Protein AF-X0PN57-F1 (afdb_monomer)

Radius of gyration: 18.93 Å; Cα contacts (8 Å, |Δi|>4): 362; chains: 1; bounding box: 58×48×43 Å

Secondary structure (DSSP, 8-state):
-HHHHHHHHHHHHHHHHHTSTTS---PPP-SS---SSEEEEEEEEEEE--SPP--SSS----S-EEEESS-TTTPPEEEEEPPTT-EEEEEEEEE-SS-EEEE-STTEEEEGGGEE----SHHHHHHHHHHHH--TT----EE-SSBTTB--EEETTEEEEEEEE-SS-EEEEETT--EEE-----

Sequence (186 aa):
MKLKKLLLSVLGLALAASSLAFTSGQAQAASEWEPSNGYHWYPTVVTVTGPYGNESSARTYTKPGLFMGGTFDTRPYQGYTLPVGSQWKVEGYYSGNGGVSYDLGDGYWLYGKQANIPVNTAADAILSVLAKNGDYQNQNYQHIYGGQWDPFISGYWGGPYVAITSNVGKYVVYQDGSTHPVFFLY

Organism: NCBI:txid1423734

Solvent-accessible surface area (backbone atoms only — not comparable to full-atom values): 10626 Å² total; per-residue (Å²): 123,69,68,66,59,53,55,57,55,53,54,54,50,54,60,58,52,63,71,64,71,73,83,75,80,72,47,60,67,56,82,64,73,68,82,62,72,42,78,45,87,36,44,40,54,33,34,27,70,37,37,53,71,88,57,93,72,91,64,79,45,88,46,26,51,34,25,46,58,76,55,87,90,62,38,49,73,66,86,47,65,61,59,69,72,41,73,42,62,25,56,18,36,36,39,40,97,84,35,34,32,37,29,56,51,99,59,32,32,35,51,24,59,21,38,24,40,64,33,82,41,62,34,36,41,51,50,35,45,33,22,65,72,58,58,67,86,55,85,66,72,40,76,77,46,54,53,103,87,42,33,54,37,79,46,98,87,56,67,48,28,32,39,40,40,48,90,90,46,38,33,42,26,32,50,67,24,53,68,43,80,60,92,82,87,129

Mean predicted aligned error: 11.83 Å

Structure (mmCIF, N/CA/C/O backbone):
data_AF-X0PN57-F1
#
_entry.id   AF-X0PN57-F1
#
loop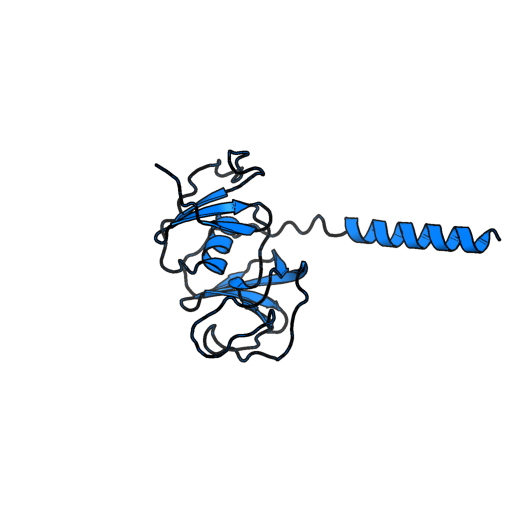_
_atom_site.group_PDB
_atom_site.id
_atom_site.type_symbol
_atom_site.label_atom_id
_atom_site.label_alt_id
_atom_site.label_comp_id
_atom_site.label_asym_id
_atom_site.label_entity_id
_atom_site.label_seq_id
_atom_site.pdbx_PDB_ins_code
_atom_site.Cartn_x
_atom_site.Cartn_y
_atom_site.Cartn_z
_atom_site.occupancy
_atom_site.B_iso_or_equiv
_atom_site.auth_seq_id
_atom_site.auth_comp_id
_atom_site.auth_asym_id
_atom_site.auth_atom_id
_atom_site.pdbx_PDB_model_num
ATOM 1 N N . MET A 1 1 ? -41.618 -26.005 -17.260 1.00 58.59 1 MET A N 1
ATOM 2 C CA . MET A 1 1 ? -41.289 -24.779 -16.482 1.00 58.59 1 MET A CA 1
ATOM 3 C C . MET A 1 1 ? -40.454 -25.001 -15.213 1.00 58.59 1 MET A C 1
ATOM 5 O O . MET A 1 1 ? -39.856 -24.037 -14.755 1.00 58.59 1 MET A O 1
ATOM 9 N N . LYS A 1 2 ? -40.357 -26.213 -14.640 1.00 57.72 2 LYS A N 1
ATOM 10 C CA . LYS A 1 2 ? -39.641 -26.434 -13.363 1.00 57.72 2 LYS A CA 1
ATOM 11 C C . LYS A 1 2 ? -38.102 -26.463 -13.480 1.00 57.72 2 LYS A C 1
ATOM 13 O O . LYS A 1 2 ? -37.426 -26.036 -12.556 1.00 57.72 2 LYS A O 1
ATOM 18 N N . LEU A 1 3 ? -37.554 -26.846 -14.638 1.00 56.28 3 LEU A N 1
ATOM 19 C CA . LEU A 1 3 ? -36.101 -26.958 -14.855 1.00 56.28 3 LEU A CA 1
ATOM 20 C C . LEU A 1 3 ? -35.374 -25.597 -14.923 1.00 56.28 3 LEU A C 1
ATOM 22 O O . LEU A 1 3 ? -34.267 -25.458 -14.417 1.00 56.28 3 LEU A O 1
ATOM 26 N N . LYS A 1 4 ? -36.024 -24.561 -15.479 1.00 53.78 4 LYS A N 1
ATOM 27 C CA . LYS A 1 4 ? -35.446 -23.205 -15.577 1.00 53.78 4 LYS A CA 1
ATOM 28 C C . LYS A 1 4 ? -35.298 -22.526 -14.208 1.00 53.78 4 LYS A C 1
ATOM 30 O O . LYS A 1 4 ? -34.345 -21.789 -14.002 1.00 53.78 4 LYS A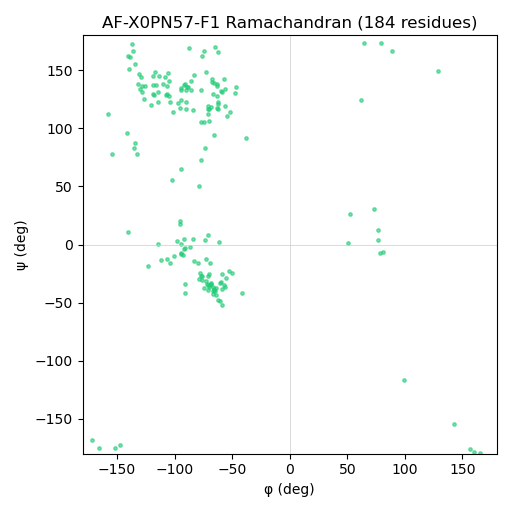 O 1
ATOM 35 N N . LYS A 1 5 ? -36.208 -22.805 -13.265 1.00 54.59 5 LYS A N 1
ATOM 36 C CA . LYS A 1 5 ? -36.125 -22.276 -11.893 1.00 54.59 5 LYS A CA 1
ATOM 37 C C . LYS A 1 5 ? -35.010 -22.945 -11.077 1.00 54.59 5 LYS A C 1
ATOM 39 O O . LYS A 1 5 ? -34.397 -22.272 -10.263 1.00 54.59 5 LYS A O 1
ATOM 44 N N . LEU A 1 6 ? -34.712 -24.219 -11.349 1.00 57.56 6 LEU A N 1
ATOM 45 C CA . LEU A 1 6 ? -33.646 -24.963 -10.670 1.00 57.56 6 LEU A CA 1
ATOM 46 C C . LEU A 1 6 ? -32.239 -24.485 -11.087 1.00 57.56 6 LEU A C 1
ATOM 48 O O . LEU A 1 6 ? -31.352 -24.353 -10.249 1.00 57.56 6 LEU A O 1
ATOM 52 N N . LEU A 1 7 ? -32.043 -24.166 -12.372 1.00 54.84 7 LEU A N 1
ATOM 53 C CA . LEU A 1 7 ? -30.765 -23.656 -12.895 1.00 54.84 7 LEU A CA 1
ATOM 54 C C . LEU A 1 7 ? -30.398 -22.274 -12.329 1.00 54.84 7 LEU A C 1
ATOM 56 O O . LEU A 1 7 ? -29.239 -22.035 -12.002 1.00 54.84 7 LEU A O 1
ATOM 60 N N . LEU A 1 8 ? -31.384 -21.390 -12.147 1.00 57.41 8 LEU A N 1
ATOM 61 C CA . LEU A 1 8 ? -31.175 -20.063 -11.553 1.00 57.41 8 LEU A CA 1
ATOM 62 C C . LEU A 1 8 ? -30.809 -20.129 -10.060 1.00 57.41 8 LEU A C 1
ATOM 64 O O . LEU A 1 8 ? -29.993 -19.333 -9.604 1.00 57.41 8 LEU A O 1
ATOM 68 N N . SER A 1 9 ? -31.343 -21.097 -9.305 1.00 58.47 9 SER A N 1
ATOM 69 C CA . SER A 1 9 ? -30.990 -21.271 -7.887 1.00 58.47 9 SER A CA 1
ATOM 70 C C . SER A 1 9 ? -29.578 -21.827 -7.671 1.00 58.47 9 SER A C 1
ATOM 72 O O . SER A 1 9 ? -28.914 -21.437 -6.715 1.00 58.47 9 SER A O 1
ATOM 74 N N . VAL A 1 10 ? -29.091 -22.700 -8.560 1.00 56.78 10 VAL A N 1
ATOM 75 C CA . VAL A 1 10 ? -27.744 -23.288 -8.435 1.00 56.78 10 VAL A CA 1
ATOM 76 C C . VAL A 1 10 ? -26.657 -22.269 -8.797 1.00 56.78 10 VAL A C 1
ATOM 78 O O . VAL A 1 10 ? -25.637 -22.201 -8.116 1.00 56.78 10 VAL A O 1
ATOM 81 N N . LEU A 1 11 ? -26.897 -21.415 -9.801 1.00 53.47 11 LEU A N 1
ATOM 82 C CA . LEU A 1 11 ? -25.959 -20.345 -10.162 1.00 53.47 11 LEU A CA 1
ATOM 83 C C . LEU A 1 11 ? -25.835 -19.279 -9.057 1.00 53.47 11 LEU A C 1
ATOM 85 O O . LEU A 1 11 ? -24.740 -18.785 -8.801 1.00 53.47 11 LEU A O 1
ATOM 89 N N . GLY A 1 12 ? -26.941 -18.965 -8.371 1.00 52.75 12 GLY A N 1
ATOM 90 C CA . GLY A 1 12 ? -26.945 -18.035 -7.237 1.00 52.75 12 GLY A CA 1
ATOM 91 C C . GLY A 1 12 ? -26.156 -18.550 -6.028 1.00 52.75 12 GLY A C 1
ATOM 92 O O . GLY A 1 12 ? -25.423 -17.781 -5.411 1.00 52.75 12 GLY A O 1
ATOM 93 N N . LEU A 1 13 ? -26.239 -19.854 -5.726 1.00 50.97 13 LEU A N 1
ATOM 94 C CA . LEU A 1 13 ? -25.435 -20.460 -4.657 1.00 50.97 13 LEU A CA 1
ATOM 95 C C . LEU A 1 13 ? -23.943 -20.538 -5.009 1.00 50.97 13 LEU A C 1
ATOM 97 O O . LEU A 1 13 ? -23.112 -20.332 -4.130 1.00 50.97 13 LEU A O 1
ATOM 101 N N . ALA A 1 14 ? -23.592 -20.799 -6.271 1.00 52.41 14 ALA A N 1
ATOM 102 C CA . ALA A 1 14 ? -22.192 -20.855 -6.697 1.00 52.41 14 ALA A CA 1
ATOM 103 C C . ALA A 1 14 ? -21.502 -19.481 -6.605 1.00 52.41 14 ALA A C 1
ATOM 105 O O . ALA A 1 14 ? -20.370 -19.403 -6.135 1.00 52.41 14 ALA A O 1
ATOM 106 N N . LEU A 1 15 ? -22.205 -18.399 -6.967 1.00 51.59 15 LEU A N 1
ATOM 107 C CA . LEU A 1 15 ? -21.699 -17.024 -6.844 1.00 51.59 15 LEU A CA 1
ATOM 108 C C . LEU A 1 15 ? -21.571 -16.562 -5.380 1.00 51.59 15 LEU A C 1
ATOM 110 O O . LEU A 1 15 ? -20.619 -15.859 -5.046 1.00 51.59 15 LEU A O 1
ATOM 114 N N . ALA A 1 16 ? -22.479 -16.991 -4.496 1.00 50.03 16 ALA A N 1
ATOM 115 C CA . ALA A 1 16 ? -22.406 -16.690 -3.062 1.00 50.03 16 ALA A CA 1
ATOM 116 C C . ALA A 1 16 ? -21.356 -17.535 -2.312 1.00 50.03 16 ALA A C 1
ATOM 118 O O . ALA A 1 16 ? -20.810 -17.093 -1.304 1.00 50.03 16 ALA A O 1
ATOM 119 N N . ALA A 1 17 ? -21.042 -18.741 -2.798 1.00 48.53 17 ALA A N 1
ATOM 120 C CA . ALA A 1 17 ? -19.990 -19.581 -2.226 1.00 48.53 17 ALA A CA 1
ATOM 121 C C . ALA A 1 17 ? -18.580 -19.094 -2.607 1.00 48.53 17 ALA A C 1
ATOM 123 O O . ALA A 1 17 ? -17.654 -19.219 -1.808 1.00 48.53 17 ALA A O 1
ATOM 124 N N . SER A 1 18 ? -18.408 -18.481 -3.785 1.00 52.66 18 SER A N 1
ATOM 125 C CA . SER A 1 18 ? -17.115 -17.918 -4.205 1.00 52.66 18 SER A CA 1
ATOM 126 C C . SER A 1 18 ? -16.684 -16.675 -3.419 1.00 52.66 18 SER A C 1
ATOM 128 O O . SER A 1 18 ? -15.487 -16.432 -3.297 1.00 52.66 18 SER A O 1
ATOM 130 N N . SER A 1 19 ? -17.615 -15.906 -2.840 1.00 47.44 19 SER A N 1
ATOM 131 C CA . SER A 1 19 ? -17.271 -14.741 -2.009 1.00 47.44 19 SER A CA 1
ATOM 132 C C . SER A 1 19 ? -16.853 -15.105 -0.580 1.00 47.44 19 SER A C 1
ATOM 134 O O . SER A 1 19 ? -16.243 -14.283 0.096 1.00 47.44 19 SER A O 1
ATOM 136 N N . LEU A 1 20 ? -17.136 -16.330 -0.121 1.00 44.97 20 LEU A N 1
ATOM 137 C CA . LEU A 1 20 ? -16.764 -16.817 1.216 1.00 44.97 20 LEU A CA 1
ATOM 138 C C . LEU A 1 20 ? -15.416 -17.558 1.249 1.00 44.97 20 LEU A C 1
ATOM 140 O O . LEU A 1 20 ? -14.916 -17.862 2.326 1.00 44.97 20 LEU A O 1
ATOM 144 N N . ALA A 1 21 ? -14.808 -17.848 0.095 1.00 46.31 21 ALA A N 1
ATOM 145 C CA . ALA A 1 21 ? -13.573 -18.633 0.021 1.00 46.31 21 ALA A CA 1
ATOM 146 C C . ALA A 1 21 ? -12.275 -17.807 0.162 1.00 46.31 21 ALA A C 1
ATOM 148 O O . ALA A 1 21 ? -11.191 -18.383 0.168 1.00 46.31 21 ALA A O 1
ATOM 149 N N . PHE A 1 22 ? -12.354 -16.478 0.296 1.00 47.88 22 PHE A N 1
ATOM 150 C CA . PHE A 1 22 ? -11.169 -15.609 0.389 1.00 47.88 22 PHE A CA 1
ATOM 151 C C . PHE A 1 22 ? -10.766 -15.213 1.822 1.00 47.88 22 PHE A C 1
ATOM 153 O O . PHE A 1 22 ? -9.808 -14.467 1.999 1.00 47.88 22 PHE A O 1
ATOM 160 N N . THR A 1 23 ? -11.438 -15.709 2.865 1.00 47.12 23 THR A N 1
ATOM 161 C CA . THR A 1 23 ? -11.296 -15.157 4.227 1.00 47.12 23 THR A CA 1
ATOM 162 C C . THR A 1 23 ? -10.294 -15.846 5.160 1.00 47.12 23 THR A C 1
ATOM 164 O O . THR A 1 23 ? -10.402 -15.660 6.367 1.00 47.12 23 THR A O 1
ATOM 167 N N . SER A 1 24 ? -9.304 -16.617 4.697 1.00 44.66 24 SER A N 1
ATOM 168 C CA . SER A 1 24 ? -8.346 -17.221 5.655 1.00 44.66 24 SER A CA 1
ATOM 169 C C . SER A 1 24 ? -6.882 -17.274 5.243 1.00 44.66 24 SER A C 1
ATOM 171 O O . SER A 1 24 ? -6.077 -17.868 5.957 1.00 44.66 24 SER A O 1
ATOM 173 N N . GLY A 1 25 ? -6.491 -16.604 4.161 1.00 42.84 25 GLY A N 1
ATOM 174 C CA . GLY A 1 25 ? -5.096 -16.203 4.012 1.00 42.84 25 GLY A CA 1
ATOM 175 C C . GLY A 1 25 ? -4.854 -14.989 4.898 1.00 42.84 25 GLY A C 1
ATOM 176 O O . GLY A 1 25 ? -4.797 -13.882 4.374 1.00 42.84 25 GLY A O 1
ATOM 177 N N . GLN A 1 26 ? -4.804 -15.161 6.226 1.00 45.75 26 GLN A N 1
ATOM 178 C CA . GLN A 1 26 ? -4.275 -14.106 7.090 1.00 45.75 26 GLN A CA 1
ATOM 179 C C . GLN A 1 26 ? -2.882 -13.784 6.553 1.00 45.75 26 GLN A C 1
ATOM 181 O O . GLN A 1 26 ? -1.992 -14.636 6.600 1.00 45.75 26 GLN A O 1
ATOM 186 N N . ALA A 1 27 ? -2.740 -12.594 5.965 1.00 49.56 27 ALA A N 1
ATOM 187 C CA . ALA A 1 27 ? -1.451 -12.048 5.591 1.00 49.56 27 ALA A CA 1
ATOM 188 C C . ALA A 1 27 ? -0.531 -12.231 6.798 1.00 49.56 27 ALA A C 1
ATOM 190 O O . ALA A 1 27 ? -0.929 -11.924 7.928 1.00 49.56 27 ALA A O 1
ATOM 191 N N . GLN A 1 28 ? 0.663 -12.789 6.584 1.00 51.06 28 GLN A N 1
ATOM 192 C CA . GLN A 1 28 ? 1.674 -12.701 7.626 1.00 51.06 28 GLN A CA 1
ATOM 193 C C . GLN A 1 28 ? 1.832 -11.211 7.908 1.00 51.06 28 GLN A C 1
ATOM 195 O O . GLN A 1 28 ? 2.119 -10.438 6.994 1.00 51.06 28 GLN A O 1
ATOM 200 N N . ALA A 1 29 ? 1.552 -10.817 9.151 1.00 53.66 29 ALA A N 1
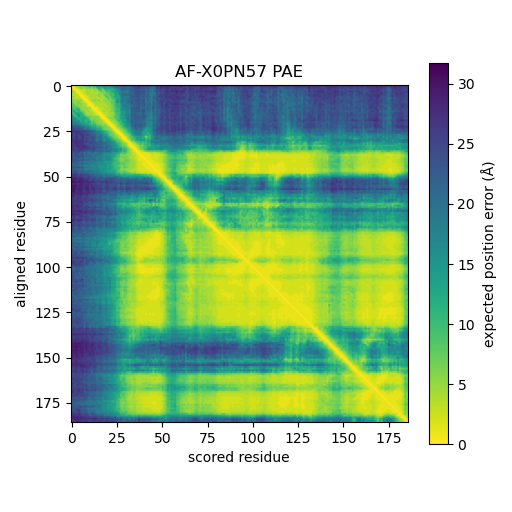ATOM 201 C CA . ALA A 1 29 ? 1.840 -9.475 9.616 1.00 53.66 29 ALA A CA 1
ATOM 202 C C . ALA A 1 29 ? 3.266 -9.125 9.190 1.00 53.66 29 ALA A C 1
ATOM 204 O O . ALA A 1 29 ? 4.152 -9.975 9.331 1.00 53.66 29 ALA A O 1
ATOM 205 N N . ALA A 1 30 ? 3.478 -7.914 8.665 1.00 53.28 30 ALA A N 1
ATOM 206 C CA . ALA A 1 30 ? 4.827 -7.444 8.388 1.00 53.28 30 ALA A CA 1
ATOM 207 C C . ALA A 1 30 ? 5.635 -7.628 9.679 1.00 53.28 30 ALA A C 1
ATOM 209 O O . ALA A 1 30 ? 5.283 -7.069 10.723 1.00 53.28 30 ALA A O 1
ATOM 210 N N . SER A 1 31 ? 6.630 -8.513 9.639 1.00 52.28 31 SER A N 1
ATOM 211 C CA . SER A 1 31 ? 7.419 -8.880 10.806 1.00 52.28 31 SER A CA 1
ATOM 212 C C . SER A 1 31 ? 8.346 -7.720 11.123 1.00 52.28 31 SER A C 1
ATOM 214 O O . SER A 1 31 ? 9.483 -7.736 10.685 1.00 52.28 31 SER A O 1
ATOM 216 N N . GLU A 1 32 ? 7.824 -6.720 11.836 1.00 59.88 32 GLU A N 1
ATOM 217 C CA . GLU A 1 32 ? 8.504 -5.458 12.131 1.00 59.88 32 GLU A CA 1
ATOM 218 C C . GLU A 1 32 ? 8.840 -4.680 10.840 1.00 59.88 32 GLU A C 1
ATOM 220 O O . GLU A 1 32 ? 9.424 -5.189 9.889 1.00 59.88 32 GLU A O 1
ATOM 225 N N . TRP A 1 33 ? 8.400 -3.426 10.729 1.00 61.28 33 TRP A N 1
ATOM 226 C CA . TRP A 1 33 ? 8.830 -2.620 9.587 1.00 61.28 33 TRP A CA 1
ATOM 227 C C . TRP A 1 33 ? 10.353 -2.461 9.662 1.00 61.28 33 TRP A C 1
ATOM 229 O O . TRP A 1 33 ? 10.863 -1.837 10.593 1.00 61.28 33 TRP A O 1
ATOM 239 N N . GLU A 1 34 ? 11.070 -2.995 8.675 1.00 64.31 34 GLU A N 1
ATOM 240 C CA . GLU A 1 34 ? 12.495 -2.747 8.535 1.00 64.31 34 GLU A CA 1
ATOM 241 C C . GLU A 1 34 ? 12.722 -1.510 7.651 1.00 64.31 34 GLU A C 1
ATOM 243 O O . GLU A 1 34 ? 12.410 -1.534 6.457 1.00 64.31 34 GLU A O 1
ATOM 248 N N . PRO A 1 35 ? 13.321 -0.426 8.180 1.00 60.69 35 PRO A N 1
ATOM 249 C CA . PRO A 1 35 ? 13.635 0.777 7.408 1.00 60.69 35 PRO A CA 1
ATOM 250 C C . PRO A 1 35 ? 14.782 0.573 6.401 1.00 60.69 35 PRO A C 1
ATOM 252 O O . PRO A 1 35 ? 15.287 1.539 5.831 1.00 60.69 35 PRO A O 1
ATOM 255 N N . SER A 1 36 ? 15.242 -0.663 6.204 1.00 68.50 36 SER A N 1
ATOM 256 C CA . SER A 1 36 ? 16.319 -0.991 5.284 1.00 68.50 36 SER A CA 1
ATOM 257 C C . SER A 1 36 ? 15.809 -0.978 3.837 1.00 68.50 36 SER A C 1
ATOM 259 O O . SER A 1 36 ? 14.760 -1.536 3.503 1.00 68.50 36 SER A O 1
ATOM 261 N N . ASN A 1 37 ? 16.571 -0.322 2.956 1.00 81.25 37 ASN A N 1
ATOM 262 C CA . ASN A 1 37 ? 16.336 -0.388 1.517 1.00 81.25 37 ASN A CA 1
ATOM 263 C C . ASN A 1 37 ? 16.522 -1.835 1.057 1.00 81.25 37 ASN A C 1
ATOM 265 O O . ASN A 1 37 ? 17.611 -2.392 1.210 1.00 81.25 37 ASN A O 1
ATOM 269 N N . GLY A 1 38 ? 15.495 -2.432 0.466 1.00 86.25 38 GLY A N 1
ATOM 270 C CA . GLY A 1 38 ? 15.574 -3.824 0.060 1.00 86.25 38 GLY A CA 1
ATOM 271 C C . GLY A 1 38 ? 14.235 -4.453 -0.270 1.00 86.25 38 GLY A C 1
ATOM 272 O O . GLY A 1 38 ? 13.184 -3.813 -0.237 1.00 86.25 38 GLY A O 1
ATOM 273 N N . TYR A 1 39 ? 14.320 -5.732 -0.628 1.00 89.06 39 TYR A N 1
ATOM 274 C CA . TYR A 1 39 ? 13.163 -6.591 -0.801 1.00 89.06 39 TYR A CA 1
ATOM 275 C C . TYR A 1 39 ? 12.802 -7.256 0.523 1.00 89.06 39 TYR A C 1
ATOM 277 O O . TYR A 1 39 ? 13.671 -7.803 1.199 1.00 89.06 39 TYR A O 1
ATOM 285 N N . HIS A 1 40 ? 11.511 -7.265 0.824 1.00 88.81 40 HIS A N 1
ATOM 286 C CA . HIS A 1 40 ? 10.933 -7.806 2.040 1.00 88.81 40 HIS A CA 1
ATOM 287 C C . HIS A 1 40 ? 9.845 -8.804 1.667 1.00 88.81 40 HIS A C 1
ATOM 289 O O . HIS A 1 40 ? 8.917 -8.480 0.918 1.00 88.81 40 HIS A O 1
ATOM 295 N N . TRP A 1 41 ? 9.960 -10.028 2.183 1.00 90.94 41 TRP A N 1
ATOM 296 C CA . TRP A 1 41 ? 8.917 -11.035 2.019 1.00 90.94 41 TRP A CA 1
ATOM 297 C C . TRP A 1 41 ? 7.684 -10.617 2.820 1.00 90.94 41 TRP A C 1
ATOM 299 O O . TRP A 1 41 ? 7.751 -10.462 4.037 1.00 90.94 41 TRP A O 1
ATOM 309 N N . TYR A 1 42 ? 6.565 -10.412 2.131 1.00 89.75 42 TYR A N 1
ATOM 310 C CA . TYR A 1 42 ? 5.352 -9.862 2.730 1.00 89.75 42 TYR A CA 1
ATOM 311 C C . TYR A 1 42 ? 4.123 -10.323 1.938 1.00 89.75 42 TYR A C 1
ATOM 313 O O . TYR A 1 42 ? 3.583 -9.578 1.111 1.00 89.75 42 TYR A O 1
ATOM 321 N N . PRO A 1 43 ? 3.694 -11.579 2.146 1.00 92.31 43 PRO A N 1
ATOM 322 C CA . PRO A 1 43 ? 2.565 -12.133 1.430 1.00 92.31 43 PRO A CA 1
ATOM 323 C C . PRO A 1 43 ? 1.271 -11.481 1.923 1.00 92.31 43 PRO A C 1
ATOM 325 O O . PRO A 1 43 ? 0.846 -11.688 3.061 1.00 92.31 43 PRO A O 1
ATOM 328 N N . THR A 1 44 ? 0.632 -10.702 1.053 1.00 93.62 44 THR A N 1
ATOM 329 C CA . THR A 1 44 ? -0.606 -9.973 1.359 1.00 93.62 44 THR A CA 1
ATOM 330 C C . THR A 1 44 ? -1.503 -9.854 0.123 1.00 93.62 44 THR A C 1
ATOM 332 O O . THR A 1 44 ? -1.241 -10.449 -0.925 1.00 93.62 44 THR A O 1
ATOM 335 N N . VAL A 1 45 ? -2.584 -9.089 0.238 1.00 94.88 45 VAL A N 1
ATOM 336 C CA . VAL A 1 45 ? -3.430 -8.671 -0.881 1.00 94.88 45 VAL A CA 1
ATOM 337 C C . VAL A 1 45 ? -3.397 -7.154 -0.964 1.00 94.88 45 VAL A C 1
ATOM 339 O O . VAL A 1 45 ? -3.499 -6.477 0.052 1.00 94.88 45 VAL A O 1
ATOM 342 N N . VAL A 1 46 ? -3.294 -6.604 -2.168 1.00 95.00 46 VAL A N 1
ATOM 343 C CA . VAL A 1 46 ? -3.460 -5.167 -2.407 1.00 95.00 46 VAL A CA 1
ATOM 344 C C . VAL A 1 46 ? -4.768 -4.888 -3.119 1.00 95.00 46 VAL A C 1
ATOM 346 O O . VAL A 1 46 ? -5.172 -5.644 -3.999 1.00 95.00 46 VAL A O 1
ATOM 349 N N . THR A 1 47 ? -5.406 -3.771 -2.781 1.00 95.00 47 THR A N 1
ATOM 350 C CA . THR A 1 47 ? -6.545 -3.222 -3.523 1.00 95.00 47 THR A CA 1
ATOM 351 C C . THR A 1 47 ? -6.075 -2.036 -4.351 1.00 95.00 47 THR A C 1
ATOM 353 O O . THR A 1 47 ? -5.540 -1.070 -3.809 1.00 95.00 47 THR A O 1
ATOM 356 N N . VAL A 1 48 ? -6.275 -2.084 -5.666 1.00 92.81 48 VAL A N 1
ATOM 357 C CA . VAL A 1 48 ? -5.882 -1.003 -6.581 1.00 92.81 48 VAL A CA 1
ATOM 358 C C . VAL A 1 48 ? -6.798 0.200 -6.365 1.00 92.81 48 VAL A C 1
ATOM 360 O O . VAL A 1 48 ? -8.004 0.100 -6.572 1.00 92.81 48 VAL A O 1
ATOM 363 N N . THR A 1 49 ? -6.250 1.349 -5.973 1.00 89.19 49 THR A N 1
ATOM 364 C CA . THR A 1 49 ? -7.054 2.524 -5.587 1.00 89.19 49 THR A CA 1
ATOM 365 C C . THR A 1 49 ? -7.104 3.628 -6.629 1.00 89.19 49 THR A C 1
ATOM 367 O O . THR A 1 49 ? -7.991 4.476 -6.570 1.00 89.19 49 THR A O 1
ATOM 370 N N . GLY A 1 50 ? -6.215 3.620 -7.619 1.00 77.75 50 GLY A N 1
ATOM 371 C CA . GLY A 1 50 ? -6.236 4.649 -8.648 1.00 77.75 50 GLY A CA 1
ATOM 372 C C . GLY A 1 50 ? -4.923 4.795 -9.406 1.00 77.75 50 GLY A C 1
ATOM 373 O O . GLY A 1 50 ? -3.979 4.032 -9.185 1.00 77.75 50 GLY A O 1
ATOM 374 N N . PRO A 1 51 ? -4.869 5.750 -10.348 1.00 67.94 51 PRO A N 1
ATOM 375 C CA . PRO A 1 51 ? -3.659 6.035 -11.104 1.00 67.94 51 PRO A CA 1
ATOM 376 C C . PRO A 1 51 ? -2.514 6.504 -10.201 1.00 67.94 51 PRO A C 1
ATOM 378 O O . PRO A 1 51 ? -2.713 6.877 -9.045 1.00 67.94 51 PRO A O 1
ATOM 381 N N . TYR A 1 52 ? -1.299 6.497 -10.753 1.00 59.31 52 TYR A N 1
ATOM 382 C CA . TYR A 1 52 ? -0.149 7.090 -10.076 1.00 59.31 52 TYR A CA 1
ATOM 383 C C . TYR A 1 52 ? -0.412 8.595 -9.917 1.00 59.31 52 TYR A C 1
ATOM 385 O O . TYR A 1 52 ? -0.615 9.293 -10.912 1.00 59.31 52 TYR A O 1
ATOM 393 N N . GLY A 1 53 ? -0.488 9.082 -8.675 1.00 45.91 53 GLY A N 1
ATOM 394 C CA . GLY A 1 53 ? -0.689 10.503 -8.389 1.00 45.91 53 GLY A CA 1
ATOM 395 C C . GLY A 1 53 ? 0.405 11.357 -9.035 1.00 45.91 53 GLY A C 1
ATOM 396 O O . GLY A 1 53 ? 1.554 10.934 -9.092 1.00 45.91 53 GLY A O 1
ATOM 397 N N . ASN A 1 54 ? 0.015 12.534 -9.538 1.00 38.38 54 ASN A N 1
ATOM 398 C CA . ASN A 1 54 ? 0.834 13.527 -10.242 1.00 38.38 54 ASN A CA 1
ATOM 399 C C . ASN A 1 54 ? 2.261 13.681 -9.677 1.00 38.38 54 ASN A C 1
ATOM 401 O O . ASN A 1 54 ? 2.499 14.524 -8.815 1.00 38.38 54 ASN A O 1
ATOM 405 N N . GLU A 1 55 ? 3.229 12.934 -10.202 1.00 42.56 55 GLU A N 1
ATOM 406 C CA . GLU A 1 55 ? 4.627 13.335 -10.102 1.00 42.56 55 GLU A CA 1
ATOM 407 C C . GLU A 1 55 ? 4.948 14.277 -11.261 1.00 42.56 55 GLU A C 1
ATOM 409 O O . GLU A 1 55 ? 4.622 14.021 -12.421 1.00 42.56 55 GLU A O 1
ATOM 414 N N . SER A 1 56 ? 5.599 15.386 -10.922 1.00 39.34 56 SER A N 1
ATOM 415 C CA . SER A 1 56 ? 6.095 16.451 -11.803 1.00 39.34 56 SER A CA 1
ATOM 416 C C . SER A 1 56 ? 7.138 15.982 -12.835 1.00 39.34 56 SER A C 1
ATOM 418 O O . SER A 1 56 ? 7.618 16.773 -13.645 1.00 39.34 56 SER A O 1
ATOM 420 N N . SER A 1 57 ? 7.455 14.689 -12.858 1.00 42.97 57 SER A N 1
ATOM 421 C CA . SER A 1 57 ? 8.461 14.046 -13.699 1.00 42.97 57 SER A CA 1
ATOM 422 C C . SER A 1 57 ? 7.845 13.470 -14.983 1.00 42.97 57 SER A C 1
ATOM 424 O O . SER A 1 57 ? 7.832 12.262 -15.174 1.00 42.97 57 SER A O 1
ATOM 426 N N . ALA A 1 58 ? 7.312 14.323 -15.865 1.00 37.38 58 ALA A N 1
ATOM 427 C CA . ALA A 1 58 ? 7.094 14.101 -17.312 1.00 37.38 58 ALA A CA 1
ATOM 428 C C . ALA A 1 58 ? 6.373 12.819 -17.831 1.00 37.38 58 ALA A C 1
ATOM 430 O O . ALA A 1 58 ? 6.203 12.680 -19.042 1.00 37.38 58 ALA A O 1
ATOM 431 N N . ARG A 1 59 ? 5.904 11.894 -16.985 1.00 49.78 59 ARG A N 1
ATOM 432 C CA . ARG A 1 59 ? 5.096 10.723 -17.368 1.00 49.78 59 ARG A CA 1
ATOM 433 C C . ARG A 1 59 ? 3.895 10.606 -16.444 1.00 49.78 59 ARG A C 1
ATOM 435 O O . ARG A 1 59 ? 3.860 9.797 -15.523 1.00 49.78 59 ARG A O 1
ATOM 442 N N . THR A 1 60 ? 2.889 11.434 -16.696 1.00 51.03 60 THR A N 1
ATOM 443 C CA . THR A 1 60 ? 1.574 11.297 -16.070 1.00 51.03 60 THR A CA 1
ATOM 444 C C . THR A 1 60 ? 0.930 10.000 -16.562 1.00 51.03 60 THR A C 1
ATOM 446 O O . THR A 1 60 ? 0.312 9.960 -17.626 1.00 51.03 60 THR A O 1
ATOM 449 N N . TYR A 1 61 ? 1.091 8.910 -15.814 1.00 52.75 61 TYR A N 1
ATOM 450 C CA . TYR A 1 61 ? 0.354 7.679 -16.075 1.00 52.75 61 TYR A CA 1
ATOM 451 C C . TYR A 1 61 ? -1.071 7.846 -15.544 1.00 52.75 61 TYR A C 1
ATOM 453 O O . TYR A 1 61 ? -1.320 7.797 -14.343 1.00 52.75 61 TYR A O 1
ATOM 461 N N . THR A 1 62 ? -2.033 8.029 -16.447 1.00 52.97 62 THR A N 1
ATOM 462 C CA . THR A 1 62 ? -3.458 8.214 -16.113 1.00 52.97 62 THR A CA 1
ATOM 463 C C . THR A 1 62 ? -4.155 6.933 -15.650 1.00 52.97 62 THR A C 1
ATOM 465 O O . THR A 1 62 ? -5.362 6.940 -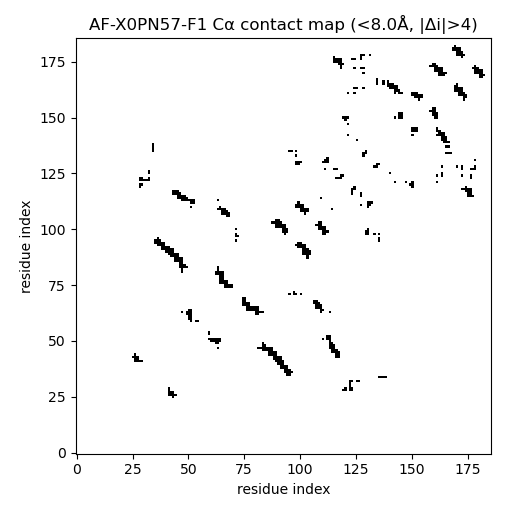15.413 1.00 52.97 62 THR A O 1
ATOM 468 N N . LYS A 1 63 ? -3.420 5.820 -15.520 1.00 48.25 63 LYS A N 1
ATOM 469 C CA . LYS A 1 63 ? -3.949 4.504 -15.144 1.00 48.25 63 LYS A CA 1
ATOM 470 C C . LYS A 1 63 ? -3.003 3.783 -14.165 1.00 48.25 63 LYS A C 1
ATOM 472 O O . LYS A 1 63 ? -1.797 4.032 -14.220 1.00 48.25 63 LYS A O 1
ATOM 477 N N . PRO A 1 64 ? -3.517 2.903 -13.279 1.00 55.38 64 PRO A N 1
ATOM 478 C CA . PRO A 1 64 ? -2.687 2.056 -12.423 1.00 55.38 64 PRO A CA 1
ATOM 479 C C . PRO A 1 64 ? -1.863 1.135 -13.312 1.00 55.38 64 PRO A C 1
ATOM 481 O O . PRO A 1 64 ? -2.443 0.437 -14.139 1.00 55.38 64 PRO A O 1
ATOM 484 N N . GLY A 1 65 ? -0.541 1.173 -13.201 1.00 63.00 65 GLY A N 1
ATOM 485 C CA . GLY A 1 65 ? 0.346 0.552 -14.174 1.00 63.00 65 GLY A CA 1
ATOM 486 C C . GLY A 1 65 ? 1.123 -0.624 -13.610 1.00 63.00 65 GLY A C 1
ATOM 487 O O . GLY A 1 65 ? 1.523 -0.581 -12.452 1.00 63.00 65 GLY A O 1
ATOM 488 N N . LEU A 1 66 ? 1.357 -1.644 -14.437 1.00 72.25 66 LEU A N 1
ATOM 489 C CA . LEU A 1 66 ? 2.334 -2.686 -14.131 1.00 72.25 66 LEU A CA 1
ATOM 490 C C . LEU A 1 66 ? 3.709 -2.317 -14.682 1.00 72.25 66 LEU A C 1
ATOM 492 O O . LEU A 1 66 ? 3.843 -1.852 -15.820 1.00 72.25 66 LEU A O 1
ATOM 496 N N . PHE A 1 67 ? 4.725 -2.585 -13.876 1.00 76.88 67 PHE A N 1
ATOM 497 C CA . PHE A 1 67 ? 6.128 -2.370 -14.204 1.00 76.88 67 PHE A CA 1
ATOM 498 C C . PHE A 1 67 ? 6.858 -3.713 -14.173 1.00 76.88 67 PHE A C 1
ATOM 500 O O . PHE A 1 67 ? 6.521 -4.561 -13.351 1.00 76.88 67 PHE A O 1
ATOM 507 N N . MET A 1 68 ? 7.840 -3.921 -15.052 1.00 76.75 68 MET A N 1
ATOM 508 C CA . MET A 1 68 ? 8.630 -5.161 -15.072 1.00 76.75 68 MET A CA 1
ATOM 509 C C . MET A 1 68 ? 10.122 -4.890 -14.990 1.00 76.75 68 MET A C 1
ATOM 511 O O . MET A 1 68 ? 10.631 -4.048 -15.725 1.00 76.75 68 MET A O 1
ATOM 515 N N . GLY A 1 69 ? 10.818 -5.672 -14.160 1.00 63.25 69 GLY A N 1
ATOM 516 C CA . GLY A 1 69 ? 12.277 -5.625 -14.014 1.00 63.25 69 GLY A CA 1
ATOM 517 C C . GLY A 1 69 ? 12.817 -4.301 -13.452 1.00 63.25 69 GLY A C 1
ATOM 518 O O . GLY A 1 69 ? 12.073 -3.348 -13.262 1.00 63.25 69 GLY A O 1
ATOM 519 N N . GLY A 1 70 ? 14.125 -4.243 -13.177 1.00 59.88 70 GLY A N 1
ATOM 520 C CA . GLY A 1 70 ? 14.832 -3.022 -12.755 1.00 59.88 70 GLY A CA 1
ATOM 521 C C . GLY A 1 70 ? 14.676 -2.620 -11.278 1.00 59.88 70 GLY A C 1
ATOM 522 O O . GLY A 1 70 ? 13.910 -3.209 -10.509 1.00 59.88 70 GLY A O 1
ATOM 523 N N . THR A 1 71 ? 15.427 -1.587 -10.885 1.00 61.03 71 THR A N 1
ATOM 524 C CA . THR A 1 71 ? 15.250 -0.854 -9.616 1.00 61.03 71 THR A CA 1
ATOM 525 C C . THR A 1 71 ? 14.046 0.084 -9.721 1.00 61.03 71 THR A C 1
ATOM 527 O O . THR A 1 71 ? 13.619 0.391 -10.830 1.00 61.03 71 THR A O 1
ATOM 530 N N . PHE A 1 72 ? 13.504 0.557 -8.592 1.00 63.66 72 PHE A N 1
ATOM 531 C CA . PHE A 1 72 ? 12.316 1.429 -8.535 1.00 63.66 72 PHE A CA 1
ATOM 532 C C . PHE A 1 72 ? 12.295 2.538 -9.612 1.00 63.66 72 PHE A C 1
ATOM 534 O O . PHE A 1 72 ? 11.263 2.748 -10.249 1.00 63.66 72 PHE A O 1
ATOM 541 N N . ASP A 1 73 ? 13.442 3.177 -9.860 1.00 59.00 73 ASP A N 1
ATOM 542 C CA . ASP A 1 73 ? 13.593 4.313 -10.782 1.00 59.00 73 ASP A CA 1
ATOM 543 C C . ASP A 1 73 ? 13.771 3.915 -12.257 1.00 59.00 73 ASP A C 1
ATOM 545 O O . ASP A 1 73 ? 13.683 4.753 -13.153 1.00 59.00 73 ASP A O 1
ATOM 549 N N . THR A 1 74 ? 14.053 2.640 -12.532 1.00 65.12 74 THR A N 1
ATOM 550 C CA . THR A 1 74 ? 14.411 2.151 -13.873 1.00 65.12 74 THR A CA 1
ATOM 551 C C . THR A 1 74 ? 13.390 1.187 -14.465 1.00 65.12 74 THR A C 1
ATOM 553 O O . THR A 1 74 ? 13.583 0.735 -15.594 1.00 65.12 74 THR A O 1
ATOM 556 N N . ARG A 1 75 ? 12.294 0.881 -13.754 1.00 69.06 75 ARG A N 1
ATOM 557 C CA . ARG A 1 75 ? 11.312 -0.105 -14.218 1.00 69.06 75 ARG A CA 1
ATOM 558 C C . ARG A 1 75 ? 10.506 0.428 -15.411 1.00 69.06 75 ARG A C 1
ATOM 560 O O . ARG A 1 75 ? 9.755 1.395 -15.255 1.00 69.06 75 ARG A O 1
ATOM 567 N N . PRO A 1 76 ? 10.595 -0.181 -16.607 1.00 70.06 76 PRO A N 1
ATOM 568 C CA . PRO A 1 76 ? 9.752 0.209 -17.725 1.00 70.06 76 PRO A CA 1
ATOM 569 C C . PRO A 1 76 ? 8.282 -0.122 -17.446 1.00 70.06 76 PRO A C 1
ATOM 571 O O . PRO A 1 76 ? 7.927 -1.260 -17.119 1.00 70.06 76 PRO A O 1
ATOM 574 N N . TYR A 1 77 ? 7.421 0.878 -17.641 1.00 70.00 77 TYR A N 1
ATOM 575 C CA . TYR A 1 77 ? 5.977 0.680 -17.709 1.00 70.00 77 TYR A CA 1
ATOM 576 C C . TYR A 1 77 ? 5.630 -0.268 -18.860 1.00 70.00 77 TYR A C 1
ATOM 578 O O . TYR A 1 77 ? 6.098 -0.078 -19.982 1.00 70.00 77 TYR A O 1
ATOM 586 N N . GLN A 1 78 ? 4.790 -1.266 -18.593 1.00 70.88 78 GLN A N 1
ATOM 587 C CA . GLN A 1 78 ? 4.482 -2.326 -19.558 1.00 70.88 78 GLN A CA 1
ATOM 588 C C . GLN A 1 78 ? 3.229 -2.071 -20.404 1.00 70.88 78 GLN A C 1
ATOM 590 O O . GLN A 1 78 ? 2.847 -2.917 -21.205 1.00 70.88 78 GLN A O 1
ATOM 595 N N . GLY A 1 79 ? 2.534 -0.944 -20.224 1.00 65.62 79 GLY A N 1
ATOM 596 C CA . GLY A 1 79 ? 1.281 -0.680 -20.946 1.00 65.62 79 GLY A CA 1
ATOM 597 C C . GLY A 1 79 ? 0.057 -1.415 -20.388 1.00 65.62 79 GLY A C 1
ATOM 598 O O . GLY A 1 79 ? -1.063 -1.130 -20.807 1.00 65.62 79 GLY A O 1
ATOM 599 N N . TYR A 1 80 ? 0.238 -2.320 -19.422 1.00 73.44 80 TYR A N 1
ATOM 600 C CA . TYR A 1 80 ? -0.864 -2.995 -18.740 1.00 73.44 80 TYR A CA 1
ATOM 601 C C . TYR A 1 80 ? -1.417 -2.144 -17.607 1.00 73.44 80 TYR A C 1
ATOM 603 O O . TYR A 1 80 ? -0.681 -1.420 -16.927 1.00 73.44 80 TYR A O 1
ATOM 611 N N . THR A 1 81 ? -2.730 -2.248 -17.407 1.00 80.19 81 THR A N 1
ATOM 612 C CA . THR A 1 81 ? -3.431 -1.509 -16.364 1.00 80.19 81 THR A CA 1
ATOM 613 C C . THR A 1 81 ? -4.305 -2.411 -15.534 1.00 80.19 81 THR A C 1
ATOM 615 O O . THR A 1 81 ? -5.074 -3.195 -16.089 1.00 80.19 81 THR A O 1
ATOM 618 N N . LEU A 1 82 ? -4.225 -2.255 -14.218 1.00 83.81 82 LEU A N 1
ATOM 619 C CA . LEU A 1 82 ? -5.087 -2.984 -13.300 1.00 83.81 82 LEU A CA 1
ATOM 620 C C . LEU A 1 82 ? -6.418 -2.235 -13.115 1.00 83.81 82 LEU A C 1
ATOM 622 O O . LEU A 1 82 ? -6.408 -1.003 -13.027 1.00 83.81 82 LEU A O 1
ATOM 626 N N . PRO A 1 83 ? -7.569 -2.930 -13.043 1.00 85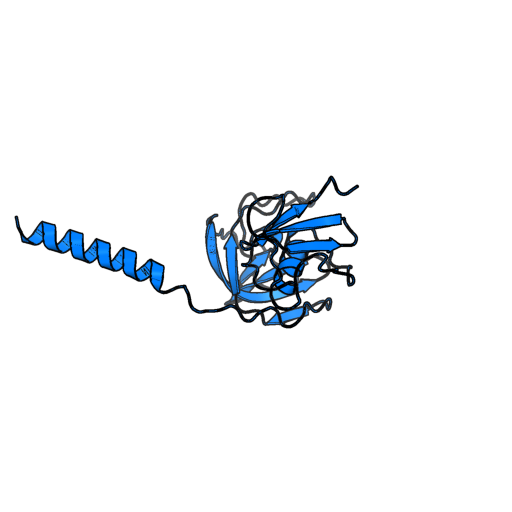.69 83 PRO A N 1
ATOM 627 C CA . PRO A 1 83 ? -8.842 -2.282 -12.744 1.00 85.69 83 PRO A CA 1
ATOM 628 C C . PRO A 1 83 ? -8.836 -1.650 -11.346 1.00 85.69 83 PRO A C 1
ATOM 630 O O . PRO A 1 83 ? -8.402 -2.275 -10.380 1.00 85.69 83 PRO A O 1
ATOM 633 N N . VAL A 1 84 ? -9.360 -0.434 -11.201 1.00 87.44 84 VAL A N 1
ATOM 634 C CA . VAL A 1 84 ? -9.568 0.164 -9.871 1.00 87.44 84 VAL A CA 1
ATOM 635 C C . VAL A 1 84 ? -10.570 -0.683 -9.080 1.00 87.44 84 VAL A C 1
ATOM 637 O O . VAL A 1 84 ? -11.557 -1.161 -9.635 1.00 87.44 84 VAL A O 1
ATOM 640 N N . GLY A 1 85 ? -10.292 -0.899 -7.796 1.00 88.12 85 GLY A N 1
ATOM 641 C CA . GLY A 1 85 ? -11.052 -1.775 -6.905 1.00 88.12 85 GLY A CA 1
ATOM 642 C C . GLY A 1 85 ? -10.711 -3.261 -7.037 1.00 88.12 85 GLY A C 1
ATOM 643 O O . GLY A 1 85 ? -11.204 -4.058 -6.245 1.00 88.12 85 GLY A O 1
ATOM 644 N N . SER A 1 86 ? -9.871 -3.655 -8.003 1.00 92.25 86 SER A N 1
ATOM 645 C CA . SER A 1 86 ? -9.416 -5.045 -8.095 1.00 92.25 86 SER A CA 1
ATOM 646 C C . SER A 1 86 ? -8.418 -5.385 -6.991 1.00 92.25 86 SER A C 1
ATOM 648 O O . SER A 1 86 ? -7.643 -4.532 -6.546 1.00 92.25 86 SER A O 1
ATOM 650 N N . GLN A 1 87 ? -8.450 -6.647 -6.570 1.00 94.88 87 GLN A N 1
ATOM 651 C CA . GLN A 1 87 ? -7.563 -7.202 -5.558 1.00 94.88 87 GLN A CA 1
ATOM 652 C C . GLN A 1 87 ? -6.525 -8.118 -6.198 1.00 94.88 87 GLN A C 1
ATOM 654 O O . GLN A 1 87 ? -6.864 -8.929 -7.060 1.00 94.88 87 GLN A O 1
ATOM 659 N N . TRP A 1 88 ? -5.273 -7.991 -5.766 1.00 93.81 88 TRP A N 1
ATOM 660 C CA . TRP A 1 88 ? -4.148 -8.758 -6.300 1.00 93.81 88 TRP A CA 1
ATOM 661 C C . TRP A 1 88 ? -3.323 -9.341 -5.169 1.00 93.81 88 TRP A C 1
ATOM 663 O O . TRP A 1 88 ? -3.067 -8.666 -4.171 1.00 93.81 88 TRP A O 1
ATOM 673 N N . LYS A 1 89 ? -2.904 -10.595 -5.333 1.00 95.00 89 LYS A N 1
ATOM 674 C CA . LYS A 1 89 ? -1.943 -11.221 -4.429 1.00 95.00 89 LYS A CA 1
ATOM 675 C C . LYS A 1 89 ? -0.597 -10.507 -4.566 1.00 95.00 89 LYS A C 1
ATOM 677 O O . LYS A 1 89 ? -0.176 -10.192 -5.675 1.00 95.00 89 LYS A O 1
ATOM 682 N N . VAL A 1 90 ? 0.055 -10.295 -3.433 1.00 94.00 90 VAL A N 1
ATOM 683 C CA . VAL A 1 90 ? 1.409 -9.763 -3.318 1.00 94.00 90 VAL A CA 1
ATOM 684 C C . VAL A 1 90 ? 2.298 -10.832 -2.700 1.00 94.00 90 VAL A C 1
ATOM 686 O O . VAL A 1 90 ? 1.878 -11.502 -1.757 1.00 94.00 90 VAL A O 1
ATOM 689 N N . GLU A 1 91 ? 3.503 -11.008 -3.232 1.00 93.69 91 GLU A N 1
ATOM 690 C CA . GLU A 1 91 ? 4.516 -11.921 -2.679 1.00 93.69 91 GLU A CA 1
ATOM 691 C C . GLU A 1 91 ? 5.435 -11.206 -1.680 1.00 93.69 91 GLU A C 1
ATOM 693 O O . GLU A 1 91 ? 5.832 -11.764 -0.656 1.00 93.69 91 GLU A O 1
ATOM 698 N N . GLY A 1 92 ? 5.712 -9.932 -1.940 1.00 92.62 92 GLY A N 1
ATOM 699 C CA . GLY A 1 92 ? 6.474 -9.068 -1.056 1.00 92.62 92 GLY A CA 1
ATOM 700 C C . GLY A 1 92 ? 6.465 -7.623 -1.519 1.00 92.62 92 GLY A C 1
ATOM 701 O O . GLY A 1 92 ? 5.700 -7.224 -2.399 1.00 92.62 92 GLY A O 1
ATOM 702 N N . TYR A 1 93 ? 7.325 -6.809 -0.926 1.00 91.69 93 TYR A N 1
ATOM 703 C CA . TYR A 1 93 ? 7.520 -5.437 -1.373 1.00 91.69 93 TYR A CA 1
ATOM 704 C C . TYR A 1 93 ? 8.998 -5.094 -1.457 1.00 91.69 93 TYR A C 1
ATOM 706 O O . TYR A 1 93 ? 9.840 -5.666 -0.775 1.00 91.69 93 TYR A O 1
ATOM 714 N N . TYR A 1 94 ? 9.307 -4.120 -2.300 1.00 89.44 94 TYR A N 1
ATOM 715 C CA . TYR A 1 94 ? 10.591 -3.445 -2.296 1.00 89.44 94 TYR A CA 1
ATOM 716 C C . TYR A 1 94 ? 10.405 -2.043 -1.722 1.00 89.44 94 TYR A C 1
ATOM 718 O O . TYR A 1 94 ? 9.528 -1.313 -2.191 1.00 89.44 94 TYR A O 1
ATOM 726 N N . SER A 1 95 ? 11.225 -1.664 -0.745 1.00 86.25 95 SER A N 1
ATOM 727 C CA . SER A 1 95 ? 11.330 -0.299 -0.226 1.00 86.25 95 SER A CA 1
ATOM 728 C C . SER A 1 95 ? 12.676 0.312 -0.621 1.00 86.25 95 SER A C 1
ATOM 730 O O . SER A 1 95 ? 13.722 -0.338 -0.599 1.00 86.25 95 SER A O 1
ATOM 732 N N . GLY A 1 96 ? 12.661 1.581 -1.022 1.00 80.00 96 GLY A N 1
ATOM 733 C CA . GLY A 1 96 ? 13.867 2.320 -1.381 1.00 80.00 96 GLY A CA 1
ATOM 734 C C . GLY A 1 96 ? 13.627 3.822 -1.465 1.00 80.00 96 GLY A C 1
ATOM 735 O O . GLY A 1 96 ? 12.521 4.293 -1.222 1.00 80.00 96 GLY A O 1
ATOM 736 N N . ASN A 1 97 ? 14.649 4.570 -1.887 1.00 75.12 97 ASN A N 1
ATOM 737 C CA . ASN A 1 97 ? 14.582 6.034 -2.000 1.00 75.12 97 ASN A CA 1
ATOM 738 C C . ASN A 1 97 ? 13.482 6.537 -2.953 1.00 75.12 97 ASN A C 1
ATOM 740 O O . ASN A 1 97 ? 12.931 7.610 -2.724 1.00 75.12 97 ASN A O 1
ATOM 744 N N . GLY A 1 98 ? 13.174 5.784 -4.014 1.00 74.00 98 GLY A N 1
ATOM 745 C CA . GLY A 1 98 ? 12.076 6.116 -4.929 1.00 74.00 98 GLY A CA 1
ATOM 746 C C . GLY A 1 98 ? 10.704 5.727 -4.369 1.00 74.00 98 GLY A C 1
ATOM 747 O O . GLY A 1 98 ? 9.704 6.399 -4.624 1.00 74.00 98 GLY A O 1
ATOM 748 N N . GLY A 1 99 ? 10.668 4.684 -3.538 1.00 83.25 99 GLY A N 1
ATOM 749 C CA . GLY A 1 99 ? 9.533 4.367 -2.697 1.00 83.25 99 GLY A CA 1
ATOM 750 C C . GLY A 1 99 ? 9.206 2.902 -2.518 1.00 83.25 99 GLY A C 1
ATOM 751 O O . GLY A 1 99 ? 10.079 2.044 -2.619 1.00 83.25 99 GLY A O 1
ATOM 752 N N . VAL A 1 100 ? 7.934 2.624 -2.222 1.00 88.25 100 VAL A N 1
ATOM 753 C CA . VAL A 1 100 ? 7.425 1.256 -2.054 1.00 88.25 100 VAL A CA 1
ATOM 754 C C . VAL A 1 100 ? 6.836 0.751 -3.367 1.00 88.25 100 VAL A C 1
ATOM 756 O O . VAL A 1 100 ? 6.049 1.443 -4.013 1.00 88.25 100 VAL A O 1
ATOM 759 N N . SER A 1 101 ? 7.197 -0.467 -3.760 1.00 90.75 101 SER A N 1
ATOM 760 C CA . SER A 1 101 ? 6.535 -1.224 -4.829 1.00 90.75 101 SER A CA 1
ATOM 761 C C . SER A 1 101 ? 6.166 -2.614 -4.331 1.00 90.75 101 SER A C 1
ATOM 763 O O . SER A 1 101 ? 6.991 -3.270 -3.705 1.00 90.75 101 SER A O 1
ATOM 765 N N . TYR A 1 102 ? 4.966 -3.078 -4.654 1.00 92.88 102 TYR A N 1
ATOM 766 C CA . TYR A 1 102 ? 4.487 -4.422 -4.354 1.00 92.88 102 TYR A CA 1
ATOM 767 C C . TYR A 1 102 ? 4.827 -5.378 -5.495 1.00 92.88 102 TYR A C 1
ATOM 769 O O . TYR A 1 102 ? 4.609 -5.037 -6.660 1.00 92.88 102 TYR A O 1
ATOM 777 N N . ASP A 1 103 ? 5.367 -6.544 -5.153 1.00 93.88 103 ASP A N 1
ATOM 778 C CA . ASP A 1 103 ? 5.650 -7.637 -6.082 1.00 93.88 103 ASP A CA 1
ATOM 779 C C . ASP A 1 103 ? 4.385 -8.471 -6.287 1.00 93.88 103 ASP A C 1
ATOM 781 O O . ASP A 1 103 ? 3.872 -9.067 -5.339 1.00 93.88 103 ASP A O 1
ATOM 785 N N . LEU A 1 104 ? 3.865 -8.486 -7.512 1.00 93.19 104 LEU A N 1
ATOM 786 C CA . LEU A 1 104 ? 2.683 -9.265 -7.882 1.00 93.19 104 LEU A CA 1
ATOM 787 C C . LEU A 1 104 ? 3.043 -10.660 -8.423 1.00 93.19 104 LEU A C 1
ATOM 789 O O . LEU A 1 104 ? 2.146 -11.383 -8.859 1.00 93.19 104 LEU A O 1
ATOM 793 N N . GLY A 1 105 ? 4.328 -11.031 -8.404 1.00 90.75 105 GLY A N 1
ATOM 794 C CA . GLY A 1 105 ? 4.855 -12.256 -8.995 1.00 90.75 105 GLY A CA 1
ATOM 795 C C . GLY A 1 105 ? 5.261 -12.077 -10.459 1.00 90.75 105 GLY A C 1
ATOM 796 O O . GLY A 1 105 ? 4.953 -11.072 -11.104 1.00 90.75 105 GLY A O 1
ATOM 797 N N . ASP A 1 106 ? 5.999 -13.055 -10.991 1.00 88.62 106 ASP A N 1
ATOM 798 C CA . ASP A 1 106 ? 6.456 -13.111 -12.392 1.00 88.62 106 ASP A CA 1
ATOM 799 C C . ASP A 1 106 ? 7.194 -11.843 -12.876 1.00 88.62 106 ASP A C 1
ATOM 801 O O . ASP A 1 106 ? 7.228 -11.510 -14.063 1.00 88.62 106 ASP A O 1
ATOM 805 N N . GLY A 1 107 ? 7.813 -11.119 -11.940 1.00 86.62 107 GLY A N 1
ATOM 806 C CA . GLY A 1 107 ? 8.530 -9.878 -12.209 1.00 86.62 107 GLY A CA 1
ATOM 807 C C . GLY A 1 107 ? 7.633 -8.660 -12.438 1.00 86.62 107 GLY A C 1
ATOM 808 O O . GLY A 1 107 ? 8.157 -7.635 -12.883 1.00 86.62 107 GLY A O 1
ATOM 809 N N . TYR A 1 108 ? 6.332 -8.744 -12.140 1.00 88.69 108 TYR A N 1
ATOM 810 C CA . TYR A 1 108 ? 5.389 -7.629 -12.196 1.00 88.69 108 TYR A CA 1
ATOM 811 C C . TYR A 1 108 ? 5.329 -6.865 -10.880 1.00 88.69 108 TYR A C 1
ATOM 813 O O . TYR A 1 108 ? 5.201 -7.435 -9.803 1.00 88.69 108 TYR A O 1
ATOM 821 N N . TRP A 1 109 ? 5.334 -5.542 -10.986 1.00 89.88 109 TRP A N 1
ATOM 822 C CA . TRP A 1 109 ? 5.332 -4.651 -9.837 1.00 89.88 109 TRP A CA 1
ATOM 823 C C . TRP A 1 109 ? 4.238 -3.600 -9.938 1.00 89.88 109 TRP A C 1
ATOM 825 O O . TRP A 1 109 ? 3.967 -3.072 -11.020 1.00 89.88 109 TRP A O 1
ATOM 835 N N . LEU A 1 110 ? 3.668 -3.261 -8.786 1.00 90.06 110 LEU A N 1
ATOM 836 C CA . LEU A 1 110 ? 2.692 -2.192 -8.604 1.00 90.06 110 LEU A CA 1
ATOM 837 C C . LEU A 1 110 ? 3.258 -1.148 -7.643 1.00 90.06 110 LEU A C 1
ATOM 839 O O . LEU A 1 110 ? 3.697 -1.498 -6.549 1.00 90.06 110 LEU A O 1
ATOM 843 N N . TYR A 1 111 ? 3.234 0.136 -8.001 1.00 88.75 111 TYR A N 1
ATOM 844 C CA . TYR A 1 111 ? 3.699 1.160 -7.067 1.00 88.75 111 TYR A CA 1
ATOM 845 C C . TYR A 1 111 ? 2.764 1.274 -5.864 1.00 88.75 111 TYR A C 1
ATOM 847 O O . TYR A 1 111 ? 1.541 1.295 -6.007 1.00 88.75 111 TYR A O 1
ATOM 855 N N . GLY A 1 112 ? 3.345 1.453 -4.679 1.00 89.50 112 GLY A N 1
ATOM 856 C CA . GLY A 1 112 ? 2.614 1.568 -3.422 1.00 89.50 112 GLY A CA 1
ATOM 857 C C . GLY A 1 112 ? 1.568 2.683 -3.433 1.00 89.50 112 GLY A C 1
ATOM 858 O O . GLY A 1 112 ? 0.448 2.499 -2.963 1.00 89.50 112 GLY A O 1
ATOM 859 N N . LYS A 1 113 ? 1.863 3.807 -4.101 1.00 88.62 113 LYS A N 1
ATOM 860 C CA . LYS A 1 113 ? 0.919 4.924 -4.271 1.00 88.62 113 LYS A CA 1
ATOM 861 C C . LYS A 1 113 ? -0.386 4.520 -4.974 1.00 88.62 113 LYS A C 1
ATOM 863 O O . LYS A 1 113 ? -1.410 5.160 -4.744 1.00 88.62 113 LYS A O 1
ATOM 868 N N . GLN A 1 114 ? -0.378 3.458 -5.782 1.00 89.88 114 GLN A N 1
ATOM 869 C CA . GLN A 1 114 ? -1.511 2.999 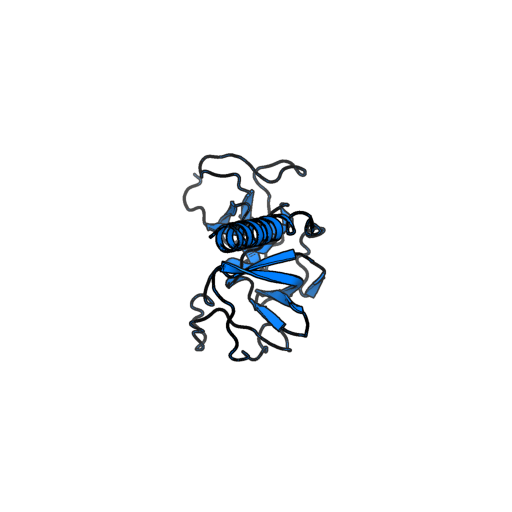-6.601 1.00 89.88 114 GLN A CA 1
ATOM 870 C C . GLN A 1 114 ? -2.394 1.961 -5.901 1.00 89.88 114 GLN A C 1
ATOM 872 O O . GLN A 1 114 ? -3.409 1.540 -6.463 1.00 89.88 114 GLN A O 1
ATOM 877 N N . ALA A 1 115 ? -2.020 1.529 -4.698 1.00 92.38 115 ALA A N 1
ATOM 878 C CA . ALA A 1 115 ? -2.701 0.451 -4.002 1.00 92.38 115 ALA A CA 1
ATOM 879 C C . ALA A 1 115 ? -2.868 0.757 -2.515 1.00 92.38 115 ALA A C 1
ATOM 881 O O . ALA A 1 115 ? -2.199 1.634 -1.979 1.00 92.38 115 ALA A O 1
ATOM 882 N N . ASN A 1 116 ? -3.778 0.048 -1.866 1.00 94.44 116 ASN A N 1
ATOM 883 C CA . ASN A 1 116 ? -3.833 -0.047 -0.415 1.00 94.44 116 ASN A CA 1
ATOM 884 C C . ASN A 1 116 ? -3.605 -1.504 -0.009 1.00 94.44 116 ASN A C 1
ATOM 886 O O . ASN A 1 116 ? -4.017 -2.411 -0.736 1.00 94.44 116 ASN A O 1
ATOM 890 N N . ILE A 1 117 ? -3.000 -1.714 1.155 1.00 93.94 117 ILE A N 1
ATOM 891 C CA . ILE A 1 117 ? -2.916 -3.019 1.818 1.00 93.94 117 ILE A CA 1
ATOM 892 C C . ILE A 1 117 ? -3.885 -3.047 3.005 1.00 93.94 117 ILE A C 1
ATOM 894 O O . ILE A 1 117 ? -4.080 -2.011 3.638 1.00 93.94 117 ILE A O 1
ATOM 898 N N . PRO A 1 118 ? -4.481 -4.200 3.342 1.00 92.00 118 PRO A N 1
ATOM 899 C CA . PRO A 1 118 ? -5.150 -4.379 4.617 1.00 92.00 118 PRO A CA 1
ATOM 900 C C . PRO A 1 118 ? -4.185 -4.083 5.762 1.00 92.00 118 PRO A C 1
ATOM 902 O O . PRO A 1 118 ? -3.055 -4.572 5.776 1.00 92.00 118 PRO A O 1
ATOM 905 N N . VAL A 1 119 ? -4.649 -3.310 6.734 1.00 88.62 119 VAL A N 1
ATOM 906 C CA . VAL A 1 119 ? -3.895 -3.025 7.949 1.00 88.62 119 VAL A CA 1
ATOM 907 C C . VAL A 1 119 ? -4.380 -3.985 9.020 1.00 88.62 119 VAL A C 1
ATOM 909 O O . VAL A 1 119 ? -5.565 -4.020 9.335 1.00 88.62 119 VAL A O 1
ATOM 912 N N . ASN A 1 120 ? -3.470 -4.782 9.569 1.00 84.12 120 ASN A N 1
ATOM 913 C CA . ASN A 1 120 ? -3.748 -5.675 10.696 1.00 84.12 120 ASN A CA 1
ATOM 914 C C . ASN A 1 120 ? -2.810 -5.394 11.875 1.00 84.12 120 ASN A C 1
ATOM 916 O O . ASN A 1 120 ? -3.100 -5.769 13.007 1.00 84.12 120 ASN A O 1
ATOM 920 N N . THR A 1 121 ? -1.695 -4.716 11.611 1.00 83.31 121 THR A N 1
ATOM 921 C CA . THR A 1 121 ? -0.655 -4.368 12.576 1.00 83.31 121 THR A CA 1
ATOM 922 C C . THR A 1 121 ? -0.199 -2.921 12.409 1.00 83.31 121 THR A C 1
ATOM 924 O O . THR A 1 121 ? -0.452 -2.276 11.389 1.00 83.31 121 THR A O 1
ATOM 927 N N . ALA A 1 122 ? 0.533 -2.407 13.400 1.00 80.56 122 ALA A N 1
ATOM 928 C CA . ALA A 1 122 ? 1.180 -1.101 13.287 1.00 80.56 122 ALA A CA 1
ATOM 929 C C . ALA A 1 122 ? 2.188 -1.049 12.119 1.00 80.56 122 ALA A C 1
ATOM 931 O O . ALA A 1 122 ? 2.302 -0.017 11.462 1.00 80.56 122 ALA A O 1
ATOM 932 N N . ALA A 1 123 ? 2.870 -2.159 11.812 1.00 84.06 123 ALA A N 1
ATOM 933 C CA . ALA A 1 123 ? 3.804 -2.241 10.689 1.00 84.06 123 ALA A CA 1
ATOM 934 C C . ALA A 1 123 ? 3.095 -2.075 9.331 1.00 84.06 123 ALA A C 1
ATOM 936 O O . ALA A 1 123 ? 3.579 -1.333 8.478 1.00 84.06 123 ALA A O 1
ATOM 937 N N . ASP A 1 124 ? 1.905 -2.663 9.156 1.00 88.25 124 ASP A N 1
ATOM 938 C CA . ASP A 1 124 ? 1.100 -2.470 7.938 1.00 88.25 124 ASP A CA 1
ATOM 939 C C . ASP A 1 124 ? 0.649 -1.004 7.784 1.00 88.25 124 ASP A C 1
ATOM 941 O O . ASP A 1 124 ? 0.621 -0.453 6.678 1.00 88.25 124 ASP A O 1
ATOM 945 N N . ALA A 1 125 ? 0.323 -0.341 8.900 1.00 88.12 125 ALA A N 1
ATOM 946 C CA . ALA A 1 125 ? -0.051 1.071 8.901 1.00 88.12 125 ALA A CA 1
ATOM 947 C C . ALA A 1 125 ? 1.131 1.969 8.501 1.00 88.12 125 ALA A C 1
ATOM 949 O O . ALA A 1 125 ? 0.971 2.877 7.684 1.00 88.12 125 ALA A O 1
ATOM 950 N N . ILE A 1 126 ? 2.329 1.684 9.020 1.00 87.25 126 ILE A N 1
ATOM 951 C CA . ILE A 1 126 ? 3.571 2.370 8.638 1.00 87.25 126 ILE A CA 1
ATOM 952 C C . ILE A 1 126 ? 3.851 2.180 7.144 1.00 87.25 126 ILE A C 1
ATOM 954 O O . ILE A 1 126 ? 4.070 3.160 6.429 1.00 87.25 126 ILE A O 1
ATOM 958 N N . LEU A 1 127 ? 3.770 0.941 6.650 1.00 88.94 127 LEU A N 1
ATOM 959 C CA . LEU A 1 127 ? 3.963 0.627 5.235 1.00 88.94 127 LEU A CA 1
ATOM 960 C C . LEU A 1 127 ? 2.956 1.371 4.343 1.00 88.94 127 LEU A C 1
ATOM 962 O O . LEU A 1 127 ? 3.333 1.872 3.284 1.00 88.94 127 LEU A O 1
ATOM 966 N N . SER A 1 128 ? 1.704 1.511 4.786 1.00 91.00 128 SER A N 1
ATOM 967 C CA . SER A 1 128 ? 0.674 2.287 4.079 1.00 91.00 128 SER A CA 1
ATOM 968 C C . SER A 1 128 ? 1.028 3.778 3.996 1.00 91.00 128 SER A C 1
ATOM 970 O O . SER A 1 128 ? 0.935 4.382 2.923 1.00 91.00 128 SER A O 1
ATOM 972 N N . VAL A 1 129 ? 1.511 4.370 5.096 1.00 88.81 129 VAL A N 1
ATOM 973 C CA . VAL A 1 129 ? 1.967 5.772 5.123 1.00 88.81 129 VAL A CA 1
ATOM 974 C C . VAL A 1 129 ? 3.146 5.981 4.181 1.00 88.81 129 VAL A C 1
ATOM 976 O O . VAL A 1 129 ? 3.114 6.912 3.373 1.00 88.81 129 VAL A O 1
ATOM 979 N N . LEU A 1 130 ? 4.146 5.102 4.241 1.00 87.38 130 LEU A N 1
ATOM 980 C CA . LEU A 1 130 ? 5.329 5.126 3.381 1.00 87.38 130 LEU A CA 1
ATOM 981 C C . LEU A 1 130 ? 4.960 5.035 1.906 1.00 87.38 130 LEU A C 1
ATOM 983 O O . LEU A 1 130 ? 5.357 5.885 1.110 1.00 87.38 130 LEU A O 1
ATOM 987 N N . ALA A 1 131 ? 4.157 4.033 1.557 1.00 89.25 131 ALA A N 1
ATOM 988 C CA . ALA A 1 131 ? 3.715 3.784 0.197 1.00 89.25 131 ALA A CA 1
ATOM 989 C C . ALA A 1 131 ? 2.983 4.984 -0.413 1.00 89.25 131 ALA A C 1
ATOM 991 O O . ALA A 1 131 ? 3.115 5.224 -1.612 1.00 89.25 131 ALA A O 1
ATOM 992 N N . LYS A 1 132 ? 2.226 5.745 0.388 1.00 87.44 132 LYS A N 1
ATOM 993 C CA . LYS A 1 132 ? 1.420 6.880 -0.087 1.00 87.44 132 LYS A CA 1
ATOM 994 C C . LYS A 1 132 ? 2.154 8.217 -0.048 1.00 87.44 132 LYS A C 1
ATOM 996 O O . LYS A 1 132 ? 2.030 8.995 -0.992 1.00 87.44 132 LYS A O 1
ATOM 1001 N N . ASN A 1 133 ? 2.902 8.486 1.019 1.00 83.50 133 ASN A N 1
ATOM 1002 C CA . ASN A 1 133 ? 3.408 9.826 1.339 1.00 83.50 133 ASN A CA 1
ATOM 1003 C C . ASN A 1 133 ? 4.927 9.960 1.209 1.00 83.50 133 ASN A C 1
ATOM 1005 O O . ASN A 1 133 ? 5.439 11.073 1.175 1.00 83.50 133 ASN A O 1
ATOM 1009 N N . GLY A 1 134 ? 5.642 8.845 1.097 1.00 77.25 134 GLY A N 1
ATOM 1010 C CA . GLY A 1 134 ? 7.067 8.832 0.820 1.00 77.25 134 GLY A CA 1
ATOM 1011 C C . GLY A 1 134 ? 7.999 9.248 1.953 1.00 77.25 134 GLY A C 1
ATOM 1012 O O . GLY A 1 134 ? 9.087 9.755 1.688 1.00 77.25 134 GLY A O 1
ATOM 1013 N N . ASP A 1 135 ? 7.614 8.998 3.206 1.00 71.56 135 ASP A N 1
ATOM 1014 C CA . ASP A 1 135 ? 8.451 9.276 4.384 1.00 71.56 135 ASP A CA 1
ATOM 1015 C C . ASP A 1 135 ? 9.545 8.210 4.626 1.00 71.56 135 ASP A C 1
ATOM 1017 O O . ASP A 1 135 ? 9.679 7.630 5.705 1.00 71.56 135 ASP A O 1
ATOM 1021 N N . TYR A 1 136 ? 10.320 7.892 3.586 1.00 69.94 136 TYR A N 1
ATOM 1022 C CA . TYR A 1 136 ? 11.257 6.757 3.571 1.00 69.94 136 TYR A CA 1
ATOM 1023 C C . TYR A 1 136 ? 12.470 6.927 4.496 1.00 69.94 136 TYR A C 1
ATOM 1025 O O . TYR A 1 136 ? 13.159 5.956 4.787 1.00 69.94 136 TYR A O 1
ATOM 1033 N N . GLN A 1 137 ? 12.749 8.148 4.956 1.00 61.94 137 GLN A N 1
ATOM 1034 C CA . GLN A 1 137 ? 13.892 8.435 5.833 1.00 61.94 137 GLN A CA 1
ATOM 1035 C C . GLN A 1 137 ? 13.555 8.336 7.320 1.00 61.94 137 GLN A C 1
ATOM 1037 O O . GLN A 1 137 ? 14.422 8.528 8.174 1.00 61.94 137 GLN A O 1
ATOM 1042 N N . ASN A 1 138 ? 12.298 8.068 7.647 1.00 63.31 138 ASN A N 1
ATOM 1043 C CA . ASN A 1 138 ? 11.856 8.091 9.018 1.00 63.31 138 ASN A CA 1
ATOM 1044 C C . ASN A 1 138 ? 11.997 6.718 9.682 1.00 63.31 138 ASN A C 1
ATOM 1046 O O . ASN A 1 138 ? 11.437 5.722 9.234 1.00 63.31 138 ASN A O 1
ATOM 1050 N N . GLN A 1 139 ? 12.754 6.687 10.774 1.00 60.72 139 GLN A N 1
ATOM 1051 C CA . GLN A 1 139 ? 12.897 5.521 11.651 1.00 60.72 139 GLN A CA 1
ATOM 1052 C C . GLN A 1 139 ? 12.023 5.644 12.910 1.00 60.72 139 GLN A C 1
ATOM 1054 O O . GLN A 1 139 ? 11.858 4.681 13.649 1.00 60.72 139 GLN A O 1
ATOM 1059 N N . ASN A 1 140 ? 11.433 6.819 13.144 1.00 59.28 140 ASN A N 1
ATOM 1060 C CA . ASN A 1 140 ? 10.674 7.170 14.338 1.00 59.28 140 ASN A CA 1
ATOM 1061 C C . ASN A 1 140 ? 9.172 7.111 14.067 1.00 59.28 140 ASN A C 1
ATOM 1063 O O . ASN A 1 140 ? 8.440 8.083 14.272 1.00 59.28 140 ASN A O 1
ATOM 1067 N N . TYR A 1 141 ? 8.701 5.960 13.601 1.00 59.78 141 TYR A N 1
ATOM 1068 C CA . TYR A 1 141 ? 7.272 5.711 13.543 1.00 59.78 141 TYR A CA 1
ATOM 1069 C C . TYR A 1 141 ? 6.757 5.430 14.947 1.00 59.78 141 TYR A C 1
ATOM 1071 O O . TYR A 1 141 ? 6.991 4.367 15.517 1.00 59.78 141 TYR A O 1
ATOM 1079 N N . GLN A 1 142 ? 6.058 6.406 15.516 1.00 58.50 142 GLN A N 1
ATOM 1080 C CA . GLN A 1 142 ? 5.370 6.217 16.783 1.00 58.50 142 GLN A CA 1
ATOM 1081 C C . GLN A 1 142 ? 3.922 5.843 16.510 1.00 58.50 142 GLN A C 1
ATOM 1083 O O . GLN A 1 142 ? 3.151 6.623 15.939 1.00 58.50 142 GLN A O 1
ATOM 1088 N N . HIS A 1 143 ? 3.565 4.639 16.946 1.00 57.06 143 HIS A N 1
ATOM 1089 C CA . HIS A 1 143 ? 2.182 4.250 17.145 1.00 57.06 143 HIS A CA 1
ATOM 1090 C C . HIS A 1 143 ? 1.669 5.025 18.354 1.00 57.06 143 HIS A C 1
ATOM 1092 O O . HIS A 1 143 ? 2.093 4.800 19.484 1.00 57.06 143 HIS A O 1
ATOM 1098 N N . ILE A 1 144 ? 0.834 6.028 18.096 1.00 54.31 144 ILE A N 1
ATOM 1099 C CA . ILE A 1 144 ? 0.418 6.970 19.145 1.00 54.31 144 ILE A CA 1
ATOM 1100 C C . ILE A 1 144 ? -0.656 6.328 20.040 1.00 54.31 144 ILE A C 1
ATOM 1102 O O . ILE A 1 144 ? -0.855 6.739 21.180 1.00 54.31 144 ILE A O 1
ATOM 1106 N N . TYR A 1 145 ? -1.385 5.347 19.504 1.00 53.84 145 TYR A N 1
ATOM 1107 C CA . TYR A 1 145 ? -2.709 4.989 19.987 1.00 53.84 145 TYR A CA 1
ATOM 1108 C C . TYR A 1 145 ? -3.060 3.548 19.578 1.00 53.84 145 TYR A C 1
ATOM 1110 O O . TYR A 1 145 ? -3.290 3.290 18.401 1.00 53.84 145 TYR A O 1
ATOM 1118 N N . GLY A 1 146 ? -3.153 2.649 20.565 1.00 47.97 146 GLY A N 1
ATOM 1119 C CA . GLY A 1 146 ? -3.475 1.219 20.436 1.00 47.97 146 GLY A CA 1
ATOM 1120 C C . GLY A 1 146 ? -2.427 0.386 21.182 1.00 47.97 146 GLY A C 1
ATOM 1121 O O . GLY A 1 146 ? -1.290 0.823 21.336 1.00 47.97 146 GLY A O 1
ATOM 1122 N N . GLY A 1 147 ? -2.784 -0.778 21.718 1.00 44.53 147 GLY A N 1
ATOM 1123 C CA . GLY A 1 147 ? -1.785 -1.667 22.321 1.00 44.53 147 GLY A CA 1
ATOM 1124 C C . GLY A 1 147 ? -0.959 -2.372 21.242 1.00 44.53 147 GLY A C 1
ATOM 1125 O O . GLY A 1 147 ? -1.378 -2.442 20.090 1.00 44.53 147 GLY A O 1
ATOM 1126 N N . GLN A 1 148 ? 0.160 -2.998 21.621 1.00 51.53 148 GLN A N 1
ATOM 1127 C CA . GLN A 1 148 ? 0.951 -3.861 20.723 1.00 51.53 148 GLN A CA 1
ATOM 1128 C C . GLN A 1 148 ? 0.106 -4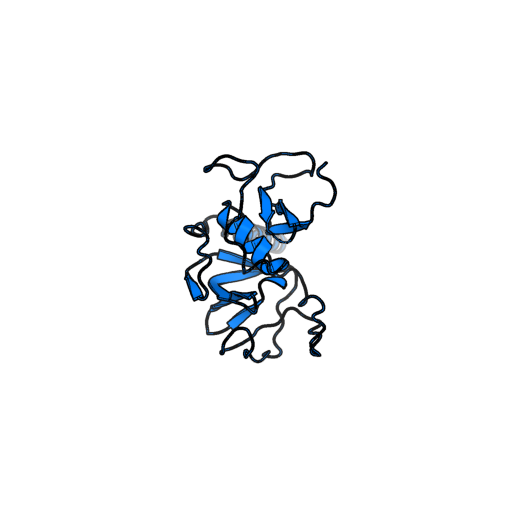.969 20.047 1.00 51.53 148 GLN A C 1
ATOM 1130 O O . GLN A 1 148 ? 0.476 -5.468 18.989 1.00 51.53 148 GLN A O 1
ATOM 1135 N N . TRP A 1 149 ? -1.035 -5.333 20.648 1.00 50.69 149 TRP A N 1
ATOM 1136 C CA . TRP A 1 149 ? -1.918 -6.423 20.220 1.00 50.69 149 TRP A CA 1
ATOM 1137 C C . TRP A 1 149 ? -3.230 -5.977 19.557 1.00 50.69 149 TRP A C 1
ATOM 1139 O O . TRP A 1 149 ? -3.900 -6.807 18.952 1.00 50.69 149 TRP A O 1
ATOM 1149 N N . ASP A 1 150 ? -3.589 -4.695 19.649 1.00 60.66 150 ASP A N 1
ATOM 1150 C CA . ASP A 1 150 ? -4.732 -4.119 18.934 1.00 60.66 150 ASP A CA 1
ATOM 1151 C C . ASP A 1 150 ? -4.336 -2.716 18.461 1.00 60.66 150 ASP A C 1
ATOM 1153 O O . ASP A 1 150 ? -4.359 -1.761 19.251 1.00 60.66 150 ASP A O 1
ATOM 1157 N N . PRO A 1 151 ? -3.880 -2.586 17.201 1.00 60.19 151 PRO A N 1
ATOM 1158 C CA . PRO A 1 151 ? -3.389 -1.315 16.698 1.00 60.19 151 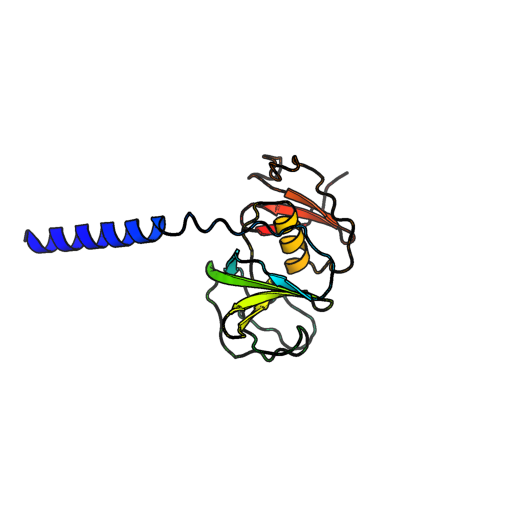PRO A CA 1
ATOM 1159 C C . PRO A 1 151 ? -4.530 -0.326 16.447 1.00 60.19 151 PRO A C 1
ATOM 1161 O O . PRO A 1 151 ? -4.257 0.855 16.222 1.00 60.19 151 PRO A O 1
ATOM 1164 N N . PHE A 1 152 ? -5.780 -0.798 16.466 1.00 63.47 152 PHE 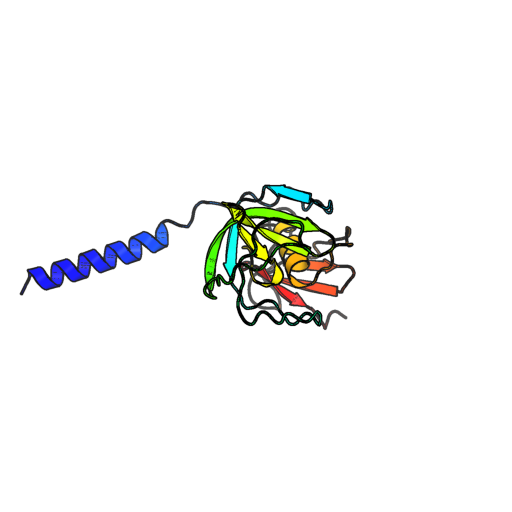A N 1
ATOM 1165 C CA . PHE A 1 152 ? -6.944 -0.021 16.102 1.00 63.47 152 PHE A CA 1
ATOM 1166 C C . PHE A 1 152 ? -7.604 0.613 17.313 1.00 63.47 152 PHE A C 1
ATOM 1168 O O . PHE A 1 152 ? -7.897 -0.029 18.317 1.00 63.47 152 PHE A O 1
ATOM 1175 N N . ILE A 1 153 ? -7.943 1.889 17.172 1.00 65.31 153 ILE A N 1
ATOM 1176 C CA . ILE A 1 153 ? -8.845 2.568 18.093 1.00 65.31 153 ILE A CA 1
ATOM 1177 C C . ILE A 1 153 ? -10.111 2.955 17.359 1.00 65.31 153 ILE A C 1
ATOM 1179 O O . ILE A 1 153 ? -10.076 3.557 16.287 1.00 65.31 153 ILE A O 1
ATOM 1183 N N . SER A 1 154 ? -11.246 2.620 17.970 1.00 66.62 154 SER A N 1
ATOM 1184 C CA . SER A 1 154 ? -12.523 3.242 17.630 1.00 66.62 154 SER A CA 1
ATOM 1185 C C . SER A 1 154 ? -12.471 4.684 18.119 1.00 66.62 154 SER A C 1
ATOM 1187 O O . SER A 1 154 ? -12.316 4.916 19.318 1.00 66.62 154 SER A O 1
ATOM 1189 N N . GLY A 1 155 ? -12.541 5.661 17.217 1.00 59.38 155 GLY A N 1
ATOM 1190 C CA . GLY A 1 155 ? -12.258 7.042 17.594 1.00 59.38 155 GLY A CA 1
ATOM 1191 C C . GLY A 1 155 ? -12.977 8.093 16.763 1.00 59.38 155 GLY A C 1
ATOM 1192 O O . GLY A 1 155 ? -13.809 7.803 15.911 1.00 59.38 155 GLY A O 1
ATOM 1193 N N . TYR A 1 156 ? -12.624 9.346 17.045 1.00 64.88 156 TYR A N 1
ATOM 1194 C CA . TYR A 1 156 ? -13.254 10.577 16.551 1.00 64.88 156 TYR A CA 1
ATOM 1195 C C . TYR A 1 156 ? -13.453 10.642 15.023 1.00 64.88 156 TYR A C 1
ATOM 1197 O O . TYR A 1 156 ? -14.351 11.323 14.539 1.00 64.88 156 TYR A O 1
ATOM 1205 N N . TRP A 1 157 ? -12.640 9.904 14.266 1.00 65.06 157 TRP A N 1
ATOM 1206 C CA . TRP A 1 157 ? -12.621 9.888 12.803 1.00 65.06 157 TRP A CA 1
ATOM 1207 C C . TRP A 1 157 ? -13.457 8.755 12.184 1.00 65.06 157 TRP A C 1
ATOM 1209 O O . TRP A 1 157 ? -13.282 8.424 11.012 1.00 65.06 157 TRP A O 1
ATOM 1219 N N . GLY A 1 158 ? -14.366 8.153 12.955 1.00 76.94 158 GLY A N 1
ATOM 1220 C CA . GLY A 1 158 ? -15.296 7.130 12.483 1.00 76.94 158 GLY A CA 1
ATOM 1221 C C . GLY A 1 158 ? -14.838 5.711 12.815 1.00 76.94 158 GLY A C 1
ATOM 1222 O O . GLY A 1 158 ? -14.800 5.329 13.983 1.00 76.94 158 GLY A O 1
ATOM 1223 N N . GLY A 1 159 ? -14.567 4.907 11.781 1.00 75.81 159 GLY A N 1
ATOM 1224 C CA . GLY A 1 159 ? -14.190 3.499 11.932 1.00 75.81 159 GLY A CA 1
ATOM 1225 C C . GLY A 1 159 ? -12.845 3.294 12.647 1.00 75.81 159 GLY A C 1
ATOM 1226 O O . GLY A 1 159 ? -12.107 4.259 12.848 1.00 75.81 159 GLY A O 1
ATOM 1227 N N . PRO A 1 160 ? -12.509 2.047 13.025 1.00 80.12 160 PRO A N 1
ATOM 1228 C CA . PRO A 1 160 ? -11.255 1.748 13.706 1.00 80.12 160 PRO A CA 1
ATOM 1229 C C . PRO A 1 160 ? -10.038 2.166 12.866 1.00 80.12 160 PRO A C 1
ATOM 1231 O O . PRO A 1 160 ? -9.959 1.836 11.679 1.00 80.12 160 PRO A O 1
ATOM 1234 N N . TYR A 1 161 ? -9.091 2.882 13.478 1.00 82.12 161 TYR A N 1
ATOM 1235 C CA . TYR A 1 161 ? -7.896 3.387 12.794 1.00 82.12 161 TYR A CA 1
ATOM 1236 C C . TYR A 1 161 ? -6.623 3.294 13.642 1.00 82.12 161 TYR A C 1
ATOM 1238 O O . TYR A 1 161 ? -6.678 3.190 14.866 1.00 82.12 161 TYR A O 1
ATOM 1246 N N . VAL A 1 162 ? -5.478 3.392 12.967 1.00 84.44 162 VAL A N 1
ATOM 1247 C CA . VAL A 1 162 ? -4.133 3.508 13.537 1.00 84.44 162 VAL A CA 1
ATOM 1248 C C . VAL A 1 162 ? -3.632 4.936 13.333 1.00 84.44 162 VAL A C 1
ATOM 1250 O O . VAL A 1 162 ? -3.671 5.458 12.218 1.00 84.44 162 VAL A O 1
ATOM 1253 N N . ALA A 1 163 ? -3.159 5.588 14.395 1.00 83.38 163 ALA A N 1
ATOM 1254 C CA . ALA A 1 163 ? -2.515 6.896 14.288 1.00 83.38 163 ALA A CA 1
ATOM 1255 C C . ALA A 1 163 ? -0.995 6.739 14.178 1.00 83.38 163 ALA A C 1
ATOM 1257 O O . ALA A 1 163 ? -0.362 6.157 15.064 1.00 83.38 163 ALA A O 1
ATOM 1258 N N . ILE A 1 164 ? -0.420 7.301 13.118 1.00 83.44 164 ILE A N 1
ATOM 1259 C CA . ILE A 1 164 ? 1.014 7.275 12.839 1.00 83.44 164 ILE A CA 1
ATOM 1260 C C . ILE A 1 164 ? 1.558 8.699 12.914 1.00 83.44 164 ILE A C 1
ATOM 1262 O O . ILE A 1 164 ? 1.104 9.578 12.181 1.00 83.44 164 ILE A O 1
ATOM 1266 N N . THR A 1 165 ? 2.543 8.938 13.781 1.00 83.44 165 THR A N 1
ATOM 1267 C CA . THR A 1 165 ? 3.380 10.144 13.669 1.00 83.44 165 THR A CA 1
ATOM 1268 C C . THR A 1 165 ? 4.599 9.828 12.831 1.00 83.44 165 THR A C 1
ATOM 1270 O O . THR A 1 165 ? 5.217 8.777 12.990 1.00 83.44 165 THR A O 1
ATOM 1273 N N . SER A 1 166 ? 4.929 10.762 11.951 1.00 79.88 166 SER A N 1
ATOM 1274 C CA . SER A 1 166 ? 6.045 10.667 11.037 1.00 79.88 166 SER A CA 1
ATOM 1275 C C . SER A 1 166 ? 6.804 12.006 10.961 1.00 79.88 166 SER A C 1
ATOM 1277 O O . SER A 1 166 ? 6.323 13.007 11.501 1.00 79.88 166 SER A O 1
ATOM 1279 N N . ASN A 1 167 ? 7.950 12.069 10.280 1.00 75.50 167 ASN A N 1
ATOM 1280 C CA . ASN A 1 167 ? 8.716 13.315 10.144 1.00 75.50 167 ASN A CA 1
ATOM 1281 C C . ASN A 1 167 ? 8.016 14.329 9.232 1.00 75.50 167 ASN A C 1
ATOM 1283 O O . ASN A 1 167 ? 8.201 15.536 9.379 1.00 75.50 167 ASN A O 1
ATOM 1287 N N . VAL A 1 168 ? 7.204 13.840 8.296 1.00 76.50 168 VAL A N 1
ATOM 1288 C CA . VAL A 1 168 ? 6.485 14.670 7.320 1.00 76.50 168 VAL A CA 1
ATOM 1289 C C . VAL A 1 168 ? 5.062 15.023 7.765 1.00 76.50 168 VAL A C 1
ATOM 1291 O O . VAL A 1 168 ? 4.398 15.829 7.117 1.00 76.50 168 VAL A O 1
ATOM 1294 N N . GLY A 1 169 ? 4.579 14.445 8.870 1.00 84.94 169 GLY A N 1
ATOM 1295 C CA . GLY A 1 169 ? 3.245 14.728 9.394 1.00 84.94 169 GLY A CA 1
ATOM 1296 C C . GLY A 1 169 ? 2.654 13.628 10.268 1.00 84.94 169 GLY A C 1
ATOM 1297 O O . GLY A 1 169 ? 3.284 12.611 10.557 1.00 84.94 169 GLY A O 1
ATOM 1298 N N . LYS A 1 170 ? 1.406 13.843 10.688 1.00 87.06 170 LYS A N 1
ATOM 1299 C CA . LYS A 1 170 ? 0.590 12.863 11.411 1.00 87.06 170 LYS A CA 1
ATOM 1300 C C . LYS A 1 170 ? -0.460 12.290 10.469 1.00 87.06 170 LYS A C 1
ATOM 1302 O O . LYS A 1 170 ? -1.058 13.036 9.695 1.00 87.06 170 LYS A O 1
ATOM 1307 N N . TYR A 1 171 ? -0.707 10.993 10.573 1.00 88.00 171 TYR A N 1
ATOM 1308 C CA . TYR A 1 171 ? -1.606 10.261 9.693 1.00 88.00 171 TYR A CA 1
ATOM 1309 C C . TYR A 1 171 ? -2.584 9.397 10.477 1.00 88.00 171 TYR A C 1
ATOM 1311 O O . TYR A 1 171 ? -2.247 8.843 11.523 1.00 88.00 171 TYR A O 1
ATOM 1319 N N . VAL A 1 172 ? -3.786 9.263 9.928 1.00 89.06 172 VAL A N 1
ATOM 1320 C CA . VAL A 1 172 ? -4.774 8.251 10.300 1.00 89.06 172 VAL A CA 1
ATOM 1321 C C . VAL A 1 172 ? -4.784 7.197 9.202 1.00 89.06 172 VAL A C 1
ATOM 1323 O O . VAL A 1 172 ? -4.902 7.542 8.024 1.00 89.06 172 VAL A O 1
ATOM 1326 N N . VAL A 1 173 ? -4.645 5.929 9.587 1.00 89.88 173 VAL A N 1
ATOM 1327 C CA . VAL A 1 173 ? -4.677 4.781 8.677 1.00 89.88 173 VAL A CA 1
ATOM 1328 C C . VAL A 1 173 ? -5.810 3.845 9.080 1.00 89.88 173 VAL A C 1
ATOM 1330 O O . VAL A 1 173 ? -5.824 3.343 10.203 1.00 89.88 173 VAL A O 1
ATOM 1333 N N . TYR A 1 174 ? -6.763 3.606 8.187 1.00 89.94 174 TYR A N 1
ATOM 1334 C CA . TYR A 1 174 ? -7.878 2.691 8.444 1.00 89.94 174 TYR A CA 1
ATOM 1335 C C . TYR A 1 174 ? -7.522 1.242 8.083 1.00 89.94 174 TYR A C 1
ATOM 1337 O O . TYR A 1 174 ? -6.508 0.968 7.441 1.00 89.94 174 TYR A O 1
ATOM 1345 N N . GLN A 1 175 ? -8.382 0.299 8.482 1.00 89.62 175 GLN A N 1
ATOM 1346 C CA . GLN A 1 175 ? -8.218 -1.140 8.220 1.00 89.62 175 GLN A CA 1
ATOM 1347 C C . GLN A 1 175 ? -8.056 -1.495 6.735 1.00 89.62 175 GLN A C 1
ATOM 1349 O O . GLN A 1 175 ? -7.397 -2.477 6.403 1.00 89.62 175 GLN A O 1
ATOM 1354 N N . ASP A 1 176 ? -8.630 -0.703 5.832 1.00 90.00 176 ASP A N 1
ATOM 1355 C CA . ASP A 1 176 ? -8.520 -0.893 4.382 1.00 90.00 176 ASP A CA 1
ATOM 1356 C C . ASP A 1 176 ? -7.239 -0.286 3.773 1.00 90.00 176 ASP A C 1
ATOM 1358 O O . ASP A 1 176 ? -7.101 -0.248 2.548 1.00 90.00 176 ASP A O 1
ATOM 1362 N N . GLY A 1 177 ? -6.334 0.239 4.606 1.00 90.50 177 GLY A N 1
ATOM 1363 C CA . GLY A 1 177 ? -5.095 0.905 4.200 1.00 90.50 177 GLY A CA 1
ATOM 1364 C C . GLY A 1 177 ? -5.274 2.329 3.683 1.00 90.50 177 GLY A C 1
ATOM 1365 O O . GLY A 1 177 ? -4.298 2.949 3.249 1.00 90.50 177 GLY A O 1
ATOM 1366 N N . SER A 1 178 ? -6.492 2.883 3.712 1.00 90.94 178 SER A N 1
ATOM 1367 C CA . SER A 1 178 ? -6.685 4.297 3.397 1.00 90.94 178 SER A CA 1
ATOM 1368 C C . SER A 1 178 ? -5.945 5.157 4.422 1.00 90.94 178 SER A C 1
ATOM 1370 O O . SER A 1 178 ? -6.057 4.970 5.633 1.00 90.94 178 SER A O 1
ATOM 1372 N N . THR A 1 179 ? -5.118 6.072 3.913 1.00 90.31 179 THR A N 1
ATOM 1373 C CA . THR A 1 179 ? -4.238 6.927 4.714 1.00 90.31 179 THR A CA 1
ATOM 1374 C C . THR A 1 179 ? -4.622 8.385 4.517 1.00 90.31 179 THR A C 1
ATOM 1376 O O . THR A 1 179 ? -4.672 8.862 3.382 1.00 90.31 179 THR A O 1
ATOM 1379 N N . HIS A 1 180 ? -4.833 9.107 5.616 1.00 89.50 180 HIS A N 1
ATOM 1380 C CA . HIS A 1 180 ? -5.236 10.510 5.597 1.00 89.50 180 HIS A CA 1
ATOM 1381 C C . HIS A 1 180 ? -4.320 11.366 6.480 1.00 89.50 180 HIS A C 1
ATOM 1383 O O . HIS A 1 180 ? -4.088 11.001 7.635 1.00 89.50 180 HIS A O 1
ATOM 1389 N N . PRO A 1 181 ? -3.801 12.505 5.981 1.00 88.56 181 PRO A N 1
ATOM 1390 C CA . PRO A 1 181 ? -3.069 13.453 6.815 1.00 88.56 181 PRO A CA 1
ATOM 1391 C C . PRO A 1 181 ? -3.999 14.120 7.837 1.00 88.56 181 PRO A C 1
ATOM 1393 O O . PRO A 1 181 ? -5.143 14.458 7.531 1.00 88.56 181 PRO A O 1
ATOM 1396 N N . VAL A 1 182 ? -3.492 14.343 9.048 1.00 85.38 182 VAL A N 1
ATOM 1397 C CA . VAL A 1 182 ? -4.208 15.024 10.133 1.00 85.38 182 VAL A CA 1
ATOM 1398 C C . VAL A 1 182 ? -3.717 16.464 10.237 1.00 85.38 182 VAL A C 1
ATOM 1400 O O . VAL A 1 182 ? -2.570 16.706 10.604 1.00 85.38 182 VAL A O 1
ATOM 1403 N N . PHE A 1 183 ? -4.598 17.425 9.951 1.00 77.19 183 PHE A N 1
ATOM 1404 C CA . PHE A 1 183 ? -4.261 18.856 9.966 1.00 77.19 183 PHE A CA 1
ATOM 1405 C C . PHE A 1 183 ? -4.587 19.571 11.290 1.00 77.19 183 PHE A C 1
ATOM 1407 O O . PHE A 1 183 ? -4.192 20.718 11.471 1.00 77.19 183 PHE A O 1
ATOM 1414 N N . PHE A 1 184 ? -5.276 18.911 12.229 1.00 59.97 184 PHE A N 1
ATOM 1415 C CA . PHE A 1 184 ? -5.753 19.525 13.473 1.00 59.97 184 PHE A CA 1
ATOM 1416 C C . PHE A 1 184 ? -5.466 18.619 14.675 1.00 59.97 184 PHE A C 1
ATOM 1418 O O . PHE A 1 184 ? -6.291 17.798 15.062 1.00 59.97 184 PHE A O 1
ATOM 1425 N N . LEU A 1 185 ? -4.276 18.749 15.254 1.00 50.31 185 LEU A N 1
ATOM 1426 C CA . LEU A 1 185 ? -3.962 18.230 16.586 1.00 50.31 185 LEU A CA 1
ATOM 1427 C C . LEU A 1 185 ? -3.207 19.335 17.329 1.00 50.31 185 LEU A C 1
ATOM 1429 O O . LEU A 1 185 ? -1.975 19.349 17.314 1.00 50.31 185 LEU A O 1
ATOM 1433 N N . TYR A 1 186 ? -3.969 20.270 17.898 1.00 45.38 186 TYR A N 1
ATOM 1434 C CA . TYR A 1 186 ? -3.535 21.185 18.954 1.00 45.38 186 TYR A CA 1
ATOM 1435 C C . TYR A 1 186 ? -4.260 20.802 20.238 1.00 45.38 186 TYR A C 1
ATOM 1437 O O . TYR A 1 186 ? -5.485 20.561 20.146 1.00 45.38 186 TYR A O 1
#

Nearest PDB structures (foldseek):
  8oyv-assembly2_B  TM=6.769E-01  e=5.616E+00  synthetic construct
  8oyv-assembly1_A  TM=6.744E-01  e=5.305E+00  synthetic construct
  6hbe-assembly1_A  TM=3.434E-01  e=6.663E+00  Thermus scotoductus SA-01
  9cpc-assembly1_4Y  TM=1.944E-01  e=8.369E+00  Sus scrofa

Foldseek 3Di:
DVVVVVVVVVVVVVVVVVVPVPPPPPWPAQPDQDLDFFKGFTWFKKAFAAFQPDDPPPDRGRAFFKFFDDDPVPTDTPPDGDDHRDMAIFRTWGQDQSFIWTHRDPRIITQLCRIFTFDPFLSSLVNLCRSNPPLSVWPPWDFPDADRRGQWDCDDVHATWTWTQGPVAIWTAHRRSDIDGDPDDD

pLDDT: mean 72.21, std 17.03, range [37.38, 95.0]